Protein AF-A0A524DW97-F1 (afdb_monomer)

Structure (mmCIF, N/CA/C/O backbone):
data_AF-A0A524DW97-F1
#
_entry.id   AF-A0A524DW97-F1
#
loop_
_atom_site.group_PDB
_atom_site.id
_atom_site.type_symbol
_atom_site.label_atom_id
_atom_site.label_alt_id
_atom_site.label_comp_id
_atom_site.label_asym_id
_atom_site.label_entity_id
_atom_site.label_seq_id
_atom_site.pdbx_PDB_ins_code
_atom_site.Cartn_x
_atom_site.Cartn_y
_atom_site.Cartn_z
_atom_site.occupancy
_atom_site.B_iso_or_equiv
_atom_site.auth_seq_id
_atom_site.auth_comp_id
_atom_site.auth_asym_id
_atom_site.auth_atom_id
_atom_site.pdbx_PDB_model_num
ATOM 1 N N . MET A 1 1 ? 9.688 -14.807 5.171 1.00 57.19 1 MET A N 1
ATOM 2 C CA . MET A 1 1 ? 8.894 -16.066 5.086 1.00 57.19 1 MET A CA 1
ATOM 3 C C . MET A 1 1 ? 8.204 -16.284 3.730 1.00 57.19 1 MET A C 1
ATOM 5 O O . MET A 1 1 ? 8.375 -17.360 3.180 1.00 57.19 1 MET A O 1
ATOM 9 N N . ILE A 1 2 ? 7.492 -15.303 3.145 1.00 66.00 2 ILE A N 1
ATOM 10 C CA . ILE A 1 2 ? 6.842 -15.454 1.814 1.00 66.00 2 ILE A CA 1
ATOM 11 C C . ILE A 1 2 ? 7.850 -15.343 0.653 1.00 66.00 2 ILE A C 1
ATOM 13 O O . ILE A 1 2 ? 7.801 -16.117 -0.299 1.00 66.00 2 ILE A O 1
ATOM 17 N N . TYR A 1 3 ? 8.802 -14.414 0.760 1.00 70.62 3 TYR A N 1
ATOM 18 C CA . TYR A 1 3 ? 9.752 -14.097 -0.313 1.00 70.62 3 TYR A CA 1
ATOM 19 C C . TYR A 1 3 ? 11.149 -14.701 -0.114 1.00 70.62 3 TYR A C 1
ATOM 21 O O . TYR A 1 3 ? 11.960 -14.673 -1.028 1.00 70.62 3 TYR A O 1
ATOM 29 N N . GLY A 1 4 ? 11.423 -15.322 1.037 1.00 76.94 4 GLY A N 1
ATOM 30 C CA . GLY A 1 4 ? 12.745 -15.831 1.423 1.00 76.94 4 GLY A CA 1
ATOM 31 C C . GLY A 1 4 ? 13.213 -15.279 2.769 1.00 76.94 4 GLY A C 1
ATOM 32 O O . GLY A 1 4 ? 12.422 -14.650 3.483 1.00 76.94 4 GLY A O 1
ATOM 33 N N . THR A 1 5 ? 14.470 -15.577 3.110 1.00 87.81 5 THR A N 1
ATOM 34 C CA . THR A 1 5 ? 15.208 -14.988 4.240 1.00 87.81 5 THR A CA 1
ATOM 35 C C . THR A 1 5 ? 16.011 -13.771 3.794 1.00 87.81 5 THR A C 1
ATOM 37 O O . THR A 1 5 ? 15.910 -12.756 4.451 1.00 87.81 5 THR A O 1
ATOM 40 N N . SER A 1 6 ? 16.689 -13.828 2.645 1.00 93.69 6 SER A N 1
ATOM 41 C CA . SER A 1 6 ? 17.417 -12.696 2.052 1.00 93.69 6 SER A CA 1
ATOM 42 C C . SER A 1 6 ? 16.803 -12.327 0.699 1.00 93.69 6 SER A C 1
ATOM 44 O O . SER A 1 6 ? 16.699 -13.191 -0.190 1.00 93.69 6 SER A O 1
ATOM 46 N N . VAL A 1 7 ? 16.322 -11.087 0.557 1.00 93.69 7 VAL A N 1
ATOM 47 C CA . VAL A 1 7 ? 15.495 -10.654 -0.582 1.00 93.69 7 VAL A CA 1
ATOM 48 C C . VAL A 1 7 ? 15.793 -9.218 -1.008 1.00 93.69 7 VAL A C 1
ATOM 50 O O . VAL A 1 7 ? 15.708 -8.301 -0.201 1.00 93.69 7 VAL A O 1
ATOM 53 N N . ASP A 1 8 ? 16.003 -9.014 -2.305 1.00 94.38 8 ASP A N 1
ATOM 54 C CA . ASP A 1 8 ? 15.941 -7.708 -2.958 1.00 94.38 8 ASP A CA 1
ATOM 55 C C . ASP A 1 8 ? 14.549 -7.478 -3.554 1.00 94.38 8 ASP A C 1
ATOM 57 O O . ASP A 1 8 ? 14.031 -8.327 -4.294 1.00 94.38 8 ASP A O 1
ATOM 61 N N . LEU A 1 9 ? 13.959 -6.320 -3.256 1.00 94.38 9 LEU A N 1
ATOM 62 C CA . LEU A 1 9 ? 12.639 -5.927 -3.737 1.00 94.38 9 LEU A CA 1
ATOM 63 C C . LEU A 1 9 ? 12.626 -4.476 -4.249 1.00 94.38 9 LEU A C 1
ATOM 65 O O . LEU A 1 9 ? 12.361 -3.548 -3.481 1.00 94.38 9 LEU A O 1
ATOM 69 N N . PRO A 1 10 ? 12.894 -4.252 -5.548 1.00 95.62 10 PRO A N 1
ATOM 70 C CA . PRO A 1 10 ? 12.588 -2.985 -6.194 1.00 95.62 10 PRO A CA 1
ATOM 71 C C . PRO A 1 10 ? 11.093 -2.782 -6.438 1.00 95.62 10 PRO A C 1
ATOM 73 O O . PRO A 1 10 ? 10.432 -3.574 -7.112 1.00 95.62 10 PRO A O 1
ATOM 76 N N . PHE A 1 11 ? 10.595 -1.657 -5.942 1.00 95.50 11 PHE A N 1
ATOM 77 C CA . PHE A 1 11 ? 9.292 -1.079 -6.220 1.00 95.50 11 PHE A CA 1
ATOM 78 C C . PHE A 1 11 ? 9.426 -0.083 -7.375 1.00 95.50 11 PHE A C 1
ATOM 80 O O . PHE A 1 11 ? 9.994 0.998 -7.214 1.00 95.50 11 PHE A O 1
ATOM 87 N N . VAL A 1 12 ? 8.930 -0.458 -8.551 1.00 96.56 12 VAL A N 1
ATOM 88 C CA . VAL A 1 12 ? 8.900 0.375 -9.756 1.00 96.56 12 VAL A CA 1
ATOM 89 C C . VAL A 1 12 ? 7.560 1.096 -9.813 1.00 96.56 12 VAL A C 1
ATOM 91 O O . VAL A 1 12 ? 6.535 0.480 -10.114 1.00 96.56 12 VAL A O 1
ATOM 94 N N . VAL A 1 13 ? 7.570 2.400 -9.534 1.00 95.94 13 VAL A N 1
ATOM 95 C CA . VAL A 1 13 ? 6.352 3.217 -9.549 1.00 95.94 13 VAL A CA 1
ATOM 96 C C . VAL A 1 13 ? 6.150 3.828 -10.928 1.00 95.94 13 VAL A C 1
ATOM 98 O O . VAL A 1 13 ? 7.051 4.472 -11.471 1.00 95.94 13 VAL A O 1
ATOM 101 N N . VAL A 1 14 ? 4.971 3.610 -11.503 1.00 95.69 14 VAL A N 1
ATOM 102 C CA . VAL A 1 14 ? 4.638 3.943 -12.891 1.00 95.69 14 VAL A CA 1
ATOM 103 C C . VAL A 1 14 ? 3.540 4.995 -12.928 1.00 95.69 14 VAL A C 1
ATOM 105 O O . VAL A 1 14 ? 2.520 4.869 -12.262 1.00 95.69 14 VAL A O 1
ATOM 108 N N . ASP A 1 15 ? 3.742 6.026 -13.738 1.00 94.88 15 ASP A N 1
ATOM 109 C CA . ASP A 1 15 ? 2.750 7.062 -14.001 1.00 94.88 15 ASP A CA 1
ATOM 110 C C . ASP A 1 15 ? 1.569 6.503 -14.809 1.00 94.88 15 ASP A C 1
ATOM 112 O O . ASP A 1 15 ? 1.759 5.993 -15.917 1.00 94.88 15 ASP A O 1
ATOM 116 N N . ASP A 1 16 ? 0.357 6.641 -14.277 1.00 91.62 16 ASP A N 1
ATOM 117 C CA . ASP A 1 16 ? -0.886 6.114 -14.852 1.00 91.62 16 ASP A CA 1
ATOM 118 C C . ASP A 1 16 ? -1.166 6.601 -16.280 1.00 91.62 16 ASP A C 1
ATOM 120 O O . ASP A 1 16 ? -1.727 5.873 -17.098 1.00 91.62 16 ASP A O 1
ATOM 124 N N . THR A 1 17 ? -0.756 7.829 -16.608 1.00 92.38 17 THR A N 1
ATOM 125 C CA . THR A 1 17 ? -1.093 8.468 -17.889 1.00 92.38 17 THR A CA 1
ATOM 126 C C . THR A 1 17 ? -0.024 8.215 -18.945 1.00 92.38 17 THR A C 1
ATOM 128 O O . THR A 1 17 ? -0.309 7.888 -20.098 1.00 92.38 17 THR A O 1
ATOM 131 N N . THR A 1 18 ? 1.238 8.396 -18.571 1.00 94.88 18 THR A N 1
ATOM 132 C CA . THR A 1 18 ? 2.374 8.351 -19.496 1.00 94.88 18 THR A CA 1
ATOM 133 C C . THR A 1 18 ? 3.017 6.974 -19.582 1.00 94.88 18 THR A C 1
ATOM 135 O O . THR A 1 18 ? 3.773 6.736 -20.530 1.00 94.88 18 THR A O 1
ATOM 138 N N . GLN A 1 19 ? 2.723 6.087 -18.623 1.00 93.81 19 GLN A N 1
ATOM 139 C CA . GLN A 1 19 ? 3.334 4.763 -18.453 1.00 93.81 19 GLN A CA 1
ATOM 140 C C . GLN A 1 19 ? 4.859 4.814 -18.307 1.00 93.81 19 GLN A C 1
ATOM 142 O O . GLN A 1 19 ? 5.572 3.858 -18.628 1.00 93.81 19 GLN A O 1
ATOM 147 N 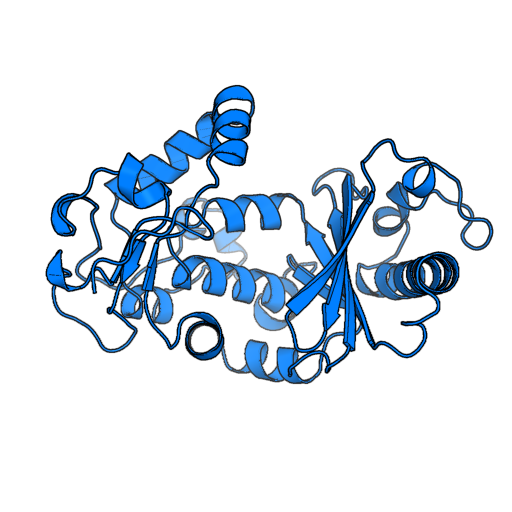N . ASN A 1 20 ? 5.372 5.958 -17.856 1.00 96.00 20 ASN A N 1
ATOM 148 C CA . ASN A 1 20 ? 6.778 6.130 -17.545 1.00 96.00 20 ASN A CA 1
ATOM 149 C C . ASN A 1 20 ? 7.035 5.777 -16.081 1.00 96.00 20 ASN A C 1
ATOM 151 O O . ASN A 1 20 ? 6.211 6.059 -15.215 1.00 96.00 20 ASN A O 1
ATOM 155 N N . VAL A 1 21 ? 8.214 5.233 -15.792 1.00 96.38 21 VAL A N 1
ATOM 156 C CA . VAL A 1 21 ? 8.678 5.073 -14.411 1.00 96.38 21 VAL A CA 1
ATOM 157 C C . VAL A 1 21 ? 8.912 6.451 -13.796 1.00 96.38 21 VAL A C 1
ATOM 159 O O . VAL A 1 21 ? 9.661 7.266 -14.343 1.00 96.38 21 VAL A O 1
ATOM 162 N N . LEU A 1 22 ? 8.271 6.708 -12.660 1.00 95.25 22 LEU A N 1
ATOM 163 C CA . LEU A 1 22 ? 8.450 7.926 -11.876 1.00 95.25 22 LEU A CA 1
ATOM 164 C C . LEU A 1 22 ? 9.676 7.818 -10.981 1.00 95.25 22 LEU A C 1
ATOM 166 O O . LEU A 1 22 ? 10.521 8.708 -10.989 1.00 95.25 22 LEU A O 1
ATOM 170 N N . PHE A 1 23 ? 9.773 6.728 -10.231 1.00 95.12 23 PHE A N 1
ATOM 171 C CA . PHE A 1 23 ? 10.909 6.424 -9.377 1.00 95.12 23 PHE A CA 1
ATOM 172 C C . PHE A 1 23 ? 10.989 4.919 -9.130 1.00 95.12 23 PHE A C 1
ATOM 174 O O . PHE A 1 23 ? 10.041 4.171 -9.389 1.00 95.12 23 PHE A O 1
ATOM 181 N N . VAL A 1 24 ? 12.138 4.485 -8.624 1.00 96.38 24 VAL A N 1
ATOM 182 C CA . VAL A 1 24 ? 12.344 3.112 -8.164 1.00 96.38 24 VAL A CA 1
ATOM 183 C C . VAL A 1 24 ? 12.872 3.162 -6.746 1.00 96.38 24 VAL A C 1
ATOM 185 O O . VAL A 1 24 ? 13.949 3.707 -6.522 1.00 96.38 24 VAL A O 1
ATOM 188 N N . LEU A 1 25 ? 12.137 2.590 -5.800 1.00 95.44 25 LEU A N 1
ATOM 189 C CA . LEU A 1 25 ? 12.641 2.351 -4.452 1.00 95.44 25 LEU A CA 1
ATOM 190 C C . LEU A 1 25 ? 13.063 0.891 -4.367 1.00 95.44 25 LEU A C 1
ATOM 192 O O . LEU A 1 25 ? 12.226 0.008 -4.491 1.00 95.44 25 LEU A O 1
ATOM 196 N N . SER A 1 26 ? 14.343 0.623 -4.160 1.00 95.19 26 SER A N 1
ATOM 197 C CA . SER A 1 26 ? 14.830 -0.733 -3.937 1.00 95.19 26 SER A CA 1
ATOM 198 C C . SER A 1 26 ? 15.174 -0.924 -2.479 1.00 95.19 26 SER A C 1
ATOM 200 O O . SER A 1 26 ? 15.911 -0.121 -1.913 1.00 95.19 26 SER A O 1
ATOM 202 N N . VAL A 1 27 ? 14.672 -2.009 -1.896 1.00 95.62 27 VAL A N 1
ATOM 203 C CA . VAL A 1 27 ? 14.941 -2.390 -0.509 1.00 95.62 27 VAL A CA 1
ATOM 204 C C . VAL A 1 27 ? 15.532 -3.792 -0.484 1.00 95.62 27 VAL A C 1
ATOM 206 O O . VAL A 1 27 ? 15.039 -4.687 -1.171 1.00 95.62 27 VAL A O 1
ATOM 209 N N . HIS A 1 28 ? 16.577 -3.971 0.315 1.00 95.69 28 HIS A N 1
ATOM 210 C CA . HIS A 1 28 ? 17.111 -5.272 0.676 1.00 95.69 28 HIS A CA 1
ATOM 211 C C . HIS A 1 28 ? 16.623 -5.661 2.075 1.00 95.69 28 HIS A C 1
ATOM 213 O O . HIS A 1 28 ? 16.740 -4.885 3.029 1.00 95.69 28 HIS A O 1
ATOM 219 N N . LEU A 1 29 ? 16.069 -6.865 2.186 1.00 94.69 29 LEU A N 1
ATOM 220 C CA . LEU A 1 29 ? 15.462 -7.411 3.393 1.00 94.69 29 LEU A CA 1
ATOM 221 C C . LEU A 1 29 ? 16.227 -8.659 3.840 1.00 94.69 29 LEU A C 1
ATOM 223 O O . LEU A 1 29 ? 16.333 -9.618 3.074 1.00 94.69 29 LEU A O 1
ATOM 227 N N . GLU A 1 30 ? 16.646 -8.681 5.102 1.00 93.94 30 GLU A N 1
ATOM 228 C CA . GLU A 1 30 ? 17.167 -9.868 5.786 1.00 93.94 30 GLU A CA 1
ATOM 229 C C . GLU A 1 30 ? 16.194 -10.272 6.893 1.00 93.94 30 GLU A C 1
ATOM 231 O O . GLU A 1 30 ? 15.819 -9.473 7.744 1.00 93.94 30 GLU A O 1
ATOM 236 N N . GLU A 1 31 ? 15.699 -11.502 6.832 1.00 90.31 31 GLU A N 1
ATOM 237 C CA . GLU A 1 31 ? 14.646 -12.052 7.694 1.00 90.31 31 GLU A CA 1
ATOM 238 C C . GLU A 1 31 ? 13.359 -11.206 7.732 1.00 90.31 31 GLU A C 1
ATOM 240 O O . GLU A 1 31 ? 12.556 -11.289 8.657 1.00 90.31 31 GLU A O 1
ATOM 245 N N . GLY A 1 32 ? 13.113 -10.434 6.668 1.00 85.56 32 GLY A N 1
ATOM 246 C CA . GLY A 1 32 ? 11.988 -9.499 6.579 1.00 85.56 32 GLY A CA 1
ATOM 247 C C . GLY A 1 32 ? 12.267 -8.120 7.181 1.00 85.56 32 GLY A C 1
ATOM 248 O O . GLY A 1 32 ? 11.376 -7.276 7.171 1.00 85.56 32 GLY A O 1
ATOM 249 N N . ILE A 1 33 ? 13.487 -7.871 7.656 1.00 89.75 33 ILE A N 1
ATOM 250 C CA . ILE A 1 33 ? 13.933 -6.585 8.190 1.00 89.75 33 ILE A CA 1
ATOM 251 C C . ILE A 1 33 ? 14.706 -5.837 7.093 1.00 89.75 33 ILE A C 1
ATOM 253 O O . ILE A 1 33 ? 15.668 -6.387 6.555 1.00 89.75 33 ILE A O 1
ATOM 257 N N . PRO A 1 34 ? 14.332 -4.591 6.748 1.00 91.69 34 PRO A N 1
ATOM 258 C CA . PRO A 1 34 ? 15.129 -3.752 5.855 1.00 91.69 34 PRO A CA 1
ATOM 259 C C . PRO A 1 34 ? 16.519 -3.484 6.432 1.00 91.69 34 PRO A C 1
ATOM 261 O O . PRO A 1 34 ? 16.635 -2.952 7.536 1.00 91.69 34 PRO A O 1
ATOM 264 N N . VAL A 1 35 ? 17.566 -3.822 5.678 1.00 94.62 35 VAL A N 1
ATOM 265 C CA . VAL A 1 35 ? 18.968 -3.568 6.074 1.00 94.62 35 VAL A CA 1
ATOM 266 C C . VAL A 1 35 ? 19.708 -2.639 5.113 1.00 94.62 35 VAL A C 1
ATOM 268 O O . VAL A 1 35 ? 20.690 -2.020 5.512 1.00 94.62 35 VAL A O 1
ATOM 271 N N . ASP A 1 36 ? 19.227 -2.499 3.877 1.00 94.62 36 ASP A N 1
ATOM 272 C CA . ASP A 1 36 ? 19.717 -1.515 2.908 1.00 94.62 36 ASP A CA 1
ATOM 273 C C . ASP A 1 36 ? 18.587 -1.061 1.988 1.00 94.62 36 ASP A C 1
ATOM 275 O O . ASP A 1 36 ? 17.623 -1.793 1.748 1.00 94.62 36 ASP A O 1
ATOM 279 N N . TRP A 1 37 ? 18.696 0.163 1.480 1.00 94.81 37 TRP A N 1
ATOM 280 C CA . TRP A 1 37 ? 17.763 0.691 0.498 1.00 94.81 37 TRP A CA 1
ATOM 281 C C . TRP A 1 37 ? 18.397 1.802 -0.334 1.00 94.81 37 TRP A C 1
ATOM 283 O O . TRP A 1 37 ? 19.322 2.496 0.089 1.00 94.81 37 TRP A O 1
ATOM 293 N N . TRP A 1 38 ? 17.871 1.994 -1.539 1.00 94.06 38 TRP A N 1
ATOM 294 C CA . TRP A 1 38 ? 18.260 3.089 -2.419 1.00 94.06 38 TRP A CA 1
ATOM 295 C C . TRP A 1 38 ? 17.083 3.532 -3.284 1.00 94.06 38 TRP A C 1
ATOM 297 O O . TRP A 1 38 ? 16.181 2.754 -3.599 1.00 94.06 38 TRP A O 1
ATOM 307 N N . LEU A 1 39 ? 17.095 4.810 -3.655 1.00 94.94 39 LEU A N 1
ATOM 308 C CA . LEU A 1 39 ? 16.032 5.456 -4.413 1.00 94.94 39 LEU A CA 1
ATOM 309 C C . LEU A 1 39 ? 16.591 6.013 -5.719 1.00 94.94 39 LEU A C 1
ATOM 311 O O . LEU A 1 39 ? 17.546 6.787 -5.709 1.00 94.94 39 LEU A O 1
ATOM 315 N N . VAL A 1 40 ? 15.938 5.670 -6.821 1.00 94.50 40 VAL A N 1
ATOM 316 C CA . VAL A 1 40 ? 16.171 6.248 -8.144 1.00 94.50 40 VAL A CA 1
ATOM 317 C C . VAL A 1 40 ? 15.091 7.271 -8.407 1.00 94.50 40 VAL A C 1
ATOM 319 O O . VAL A 1 40 ? 13.920 6.913 -8.538 1.00 94.50 40 VAL A O 1
ATOM 322 N N . LYS A 1 41 ? 15.474 8.541 -8.482 1.00 93.56 41 LYS A N 1
ATOM 323 C CA . LYS A 1 41 ? 14.542 9.635 -8.764 1.00 93.56 41 LYS A CA 1
ATOM 324 C C . LYS A 1 41 ? 14.280 9.757 -10.265 1.00 93.56 41 LYS A C 1
ATOM 326 O O . LYS A 1 41 ? 15.015 9.220 -11.088 1.00 93.56 41 LYS A O 1
ATOM 331 N N . ARG A 1 42 ? 13.221 10.485 -10.623 1.00 88.94 42 ARG A N 1
ATOM 332 C CA . ARG A 1 42 ? 12.746 10.671 -12.007 1.00 88.94 42 ARG A CA 1
ATOM 333 C C . ARG A 1 42 ? 13.803 11.221 -12.971 1.00 88.94 42 ARG A C 1
ATOM 335 O O . ARG A 1 42 ? 13.698 10.994 -14.178 1.00 88.94 42 ARG A O 1
ATOM 342 N N . ASP A 1 43 ? 14.721 12.008 -12.436 1.00 89.62 43 ASP A N 1
ATOM 343 C CA . ASP A 1 43 ? 15.799 12.745 -13.089 1.00 89.62 43 ASP A CA 1
ATOM 344 C C . ASP A 1 43 ? 17.169 12.064 -12.948 1.00 89.62 43 ASP A C 1
ATOM 346 O O . ASP A 1 43 ? 18.164 12.589 -13.436 1.00 89.62 43 ASP A O 1
ATOM 350 N N . ASP A 1 44 ? 17.222 10.889 -12.317 1.00 93.31 44 ASP A N 1
ATOM 351 C CA . ASP A 1 44 ? 18.450 10.114 -12.173 1.00 93.31 44 ASP A CA 1
ATOM 352 C C . ASP A 1 44 ? 18.925 9.564 -13.530 1.00 93.31 44 ASP A C 1
ATOM 354 O O . ASP A 1 44 ? 18.133 9.058 -14.342 1.00 93.31 44 ASP A O 1
ATOM 358 N N . ASP A 1 45 ? 20.241 9.611 -13.756 1.00 91.62 45 ASP A N 1
ATOM 359 C CA . ASP A 1 45 ? 20.896 9.104 -14.966 1.00 91.62 45 ASP A CA 1
ATOM 360 C C . ASP A 1 45 ? 20.513 7.653 -15.271 1.00 91.62 45 ASP A C 1
ATOM 362 O O . ASP A 1 45 ? 20.424 7.264 -16.441 1.00 91.62 45 ASP A O 1
ATOM 366 N N . LEU A 1 46 ? 20.246 6.838 -14.247 1.00 91.50 46 LEU A N 1
ATOM 367 C CA . LEU A 1 46 ? 19.835 5.453 -14.431 1.00 91.50 46 LEU A CA 1
ATOM 368 C C . LEU A 1 46 ? 18.513 5.329 -15.206 1.00 91.50 46 LEU A C 1
ATOM 370 O O . LEU A 1 46 ? 18.378 4.435 -16.048 1.00 91.50 46 LEU A O 1
ATOM 374 N N . LEU A 1 47 ? 17.546 6.217 -14.949 1.00 93.00 47 LEU A N 1
ATOM 375 C CA . LEU A 1 47 ? 16.264 6.224 -15.658 1.00 93.00 47 LEU A CA 1
ATOM 376 C C . LEU A 1 47 ? 16.371 6.861 -17.043 1.00 93.00 47 LEU A C 1
ATOM 378 O O . LEU A 1 47 ? 15.686 6.416 -17.972 1.00 93.00 47 LEU A O 1
ATOM 382 N N . GLU A 1 48 ? 17.221 7.877 -17.187 1.00 92.44 48 GLU A N 1
ATOM 383 C CA . GLU A 1 48 ? 17.333 8.691 -18.399 1.00 92.44 48 GLU A CA 1
ATOM 384 C C . GLU A 1 48 ? 18.310 8.125 -19.441 1.00 92.44 48 GLU A C 1
ATOM 386 O O . GLU A 1 48 ? 18.171 8.395 -20.642 1.00 92.44 48 GLU A O 1
ATOM 391 N N . ARG A 1 49 ? 19.269 7.289 -19.032 1.00 89.94 49 ARG A N 1
ATOM 392 C CA . ARG A 1 49 ? 20.211 6.642 -19.949 1.00 89.94 49 ARG A CA 1
ATOM 393 C C . ARG A 1 49 ? 19.518 5.555 -20.769 1.00 89.94 49 ARG A C 1
ATOM 395 O O . ARG A 1 49 ? 18.776 4.710 -20.269 1.00 89.94 49 ARG A O 1
ATOM 402 N N . ARG A 1 50 ? 19.822 5.524 -22.068 1.00 90.44 50 ARG A N 1
ATOM 403 C CA . ARG A 1 50 ? 19.391 4.442 -22.961 1.00 90.44 50 ARG A CA 1
ATOM 404 C C . ARG A 1 50 ? 20.098 3.140 -22.578 1.00 90.44 50 ARG A C 1
ATOM 406 O O . ARG A 1 50 ? 21.326 3.085 -22.559 1.00 90.44 50 ARG A O 1
ATOM 413 N N . HIS A 1 51 ? 19.334 2.082 -22.322 1.00 91.25 51 HIS A N 1
ATOM 414 C CA . HIS A 1 51 ? 19.905 0.779 -21.998 1.00 91.25 51 HIS A CA 1
ATOM 415 C C . HIS A 1 51 ? 20.530 0.136 -23.244 1.00 91.25 51 HIS A C 1
ATOM 417 O O . HIS A 1 51 ? 19.854 0.002 -24.265 1.00 91.25 51 HIS A O 1
ATOM 423 N N . GLN A 1 52 ? 21.789 -0.308 -23.166 1.00 89.12 52 GLN A N 1
ATOM 424 C CA . GLN A 1 52 ? 22.533 -0.824 -24.328 1.00 89.12 52 GLN A CA 1
ATOM 425 C C . GLN A 1 52 ? 21.849 -2.034 -24.984 1.00 89.12 52 GLN A C 1
ATOM 427 O O . GLN A 1 52 ? 21.736 -2.091 -26.203 1.00 89.12 52 GLN A O 1
ATOM 432 N N . LYS A 1 53 ? 21.325 -2.968 -24.178 1.00 91.25 53 LYS A N 1
ATOM 433 C CA . LYS A 1 53 ? 20.662 -4.190 -24.672 1.00 91.25 53 LYS A CA 1
ATOM 434 C C . LYS A 1 53 ? 19.279 -3.941 -25.279 1.00 91.25 53 LYS A C 1
ATOM 436 O O . LYS A 1 53 ? 18.882 -4.644 -26.199 1.00 91.25 53 LYS A O 1
ATOM 441 N N . TYR A 1 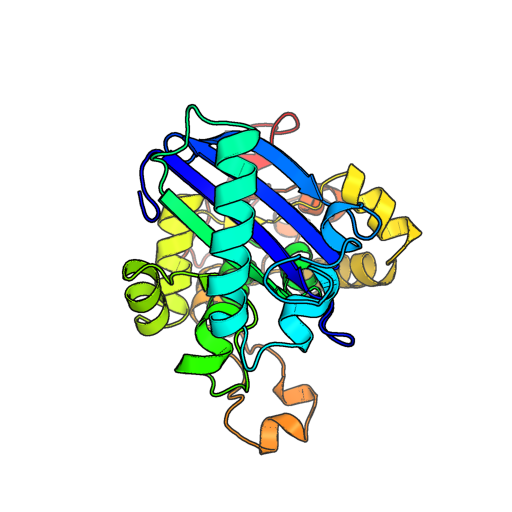54 ? 18.520 -2.988 -24.734 1.00 91.44 54 TYR A N 1
ATOM 442 C CA . TYR A 1 54 ? 17.099 -2.814 -25.077 1.00 91.44 54 TYR A CA 1
ATOM 443 C C . TYR A 1 54 ? 16.844 -1.604 -25.979 1.00 91.44 54 TYR A C 1
ATOM 445 O O . TYR A 1 54 ? 15.799 -1.521 -26.615 1.00 91.44 54 TYR A O 1
ATOM 453 N N . GLY A 1 55 ? 17.793 -0.671 -26.069 1.00 91.56 55 GLY A N 1
ATOM 454 C CA . GLY A 1 55 ? 17.743 0.448 -27.003 1.00 91.56 55 GLY A CA 1
ATOM 455 C C . GLY A 1 55 ? 16.792 1.583 -26.617 1.00 91.56 55 GLY A C 1
ATOM 456 O O . GLY A 1 55 ? 16.691 2.542 -27.376 1.00 91.56 55 GLY A O 1
ATOM 457 N N . TYR A 1 56 ? 16.138 1.539 -25.456 1.00 93.25 56 TYR A N 1
ATOM 458 C CA . TYR A 1 56 ? 15.311 2.625 -24.910 1.00 93.25 56 TYR A CA 1
ATOM 459 C C . TYR A 1 56 ? 15.689 2.937 -23.455 1.00 93.25 56 TYR A C 1
ATOM 461 O O . TYR A 1 56 ? 16.464 2.206 -22.832 1.00 93.25 56 TYR A O 1
ATOM 469 N N . LYS A 1 57 ? 15.202 4.073 -22.945 1.00 95.06 57 LYS A N 1
ATOM 470 C CA . LYS A 1 57 ? 15.422 4.523 -21.563 1.00 95.06 57 LYS A CA 1
ATOM 471 C C . LYS A 1 57 ? 14.694 3.608 -20.583 1.00 95.06 57 LYS A C 1
ATOM 473 O O . LYS A 1 57 ? 13.582 3.175 -20.886 1.00 95.06 57 LYS A O 1
ATOM 478 N N . LEU A 1 58 ? 15.275 3.355 -19.410 1.00 94.12 58 LEU A N 1
ATOM 479 C CA . LEU A 1 58 ? 14.624 2.526 -18.387 1.00 94.12 58 LEU A CA 1
ATOM 480 C C . LEU A 1 58 ? 13.266 3.116 -17.972 1.00 94.12 58 LEU A C 1
ATOM 482 O O . LEU A 1 58 ? 12.292 2.384 -17.820 1.00 94.12 58 LEU A O 1
ATOM 486 N N . LYS A 1 59 ? 13.178 4.450 -17.938 1.00 96.06 59 LYS A N 1
ATOM 487 C CA . LYS A 1 59 ? 11.941 5.207 -17.720 1.00 96.06 59 LYS A CA 1
ATOM 488 C C . LYS A 1 59 ? 10.791 4.846 -18.655 1.00 96.06 59 LYS A C 1
ATOM 490 O O . LYS A 1 59 ? 9.649 4.833 -18.224 1.00 96.06 59 LYS A O 1
ATOM 495 N N . GLU A 1 60 ? 11.079 4.546 -19.918 1.00 95.75 60 GLU A N 1
ATOM 496 C CA . GLU A 1 60 ? 10.062 4.231 -20.930 1.00 95.75 60 GLU A CA 1
ATOM 497 C C . GLU A 1 60 ? 9.734 2.732 -20.987 1.00 95.75 60 GLU A C 1
ATOM 499 O O . GLU A 1 60 ? 8.948 2.305 -21.830 1.00 95.75 60 GLU A O 1
ATOM 504 N N . MET A 1 61 ? 10.372 1.900 -20.159 1.00 94.50 61 MET A N 1
ATOM 505 C CA . MET A 1 61 ? 10.348 0.452 -20.353 1.00 94.50 61 MET A CA 1
ATOM 506 C C . MET A 1 61 ? 8.942 -0.135 -20.281 1.00 94.50 61 MET A C 1
ATOM 508 O O . MET A 1 61 ? 8.611 -0.949 -21.141 1.00 94.50 61 MET A O 1
ATOM 512 N N . VAL A 1 62 ? 8.118 0.317 -19.333 1.00 93.38 62 VAL A N 1
ATOM 513 C CA . VAL A 1 62 ? 6.734 -0.156 -19.182 1.00 93.38 62 VAL A CA 1
ATOM 514 C C . VAL A 1 62 ? 5.917 0.157 -20.435 1.00 93.38 62 VAL A C 1
ATOM 516 O O . VAL A 1 62 ? 5.388 -0.753 -21.066 1.00 93.38 62 VAL A O 1
ATOM 519 N N . LYS A 1 63 ? 5.953 1.413 -20.892 1.00 94.19 63 LYS A N 1
ATOM 520 C CA . LYS A 1 63 ? 5.322 1.870 -22.141 1.00 94.19 63 LYS A CA 1
ATOM 521 C C . LYS A 1 63 ? 5.755 1.100 -23.399 1.00 94.19 63 LYS A C 1
ATOM 523 O O . LYS A 1 63 ? 5.000 0.999 -24.364 1.00 94.19 63 LYS A O 1
ATOM 528 N N . ARG A 1 64 ? 7.007 0.637 -23.457 1.00 94.06 64 ARG A N 1
ATOM 529 C CA . ARG A 1 64 ? 7.591 -0.022 -24.645 1.00 94.06 64 ARG A CA 1
ATOM 530 C C . ARG A 1 64 ? 7.363 -1.533 -24.678 1.00 94.06 64 ARG A C 1
ATOM 532 O O . ARG A 1 64 ? 7.625 -2.149 -25.712 1.00 94.06 64 ARG A O 1
ATOM 539 N N . CYS A 1 65 ? 6.934 -2.131 -23.572 1.00 91.81 65 CYS A N 1
ATOM 540 C CA . CYS A 1 65 ? 6.669 -3.563 -23.473 1.00 91.81 65 CYS A CA 1
ATOM 541 C C . CYS A 1 65 ? 5.182 -3.861 -23.682 1.00 91.81 65 CYS A C 1
ATOM 543 O O . CYS A 1 65 ? 4.332 -2.983 -23.576 1.00 91.81 65 CYS A O 1
ATOM 545 N N . LYS A 1 66 ? 4.855 -5.121 -23.983 1.00 86.69 66 LYS A N 1
ATOM 546 C CA . LYS A 1 66 ? 3.456 -5.519 -24.238 1.00 86.69 66 LYS A CA 1
ATOM 547 C C . LYS A 1 66 ? 2.619 -5.645 -22.964 1.00 86.69 66 LYS A C 1
ATOM 549 O O . LYS A 1 66 ? 1.396 -5.661 -23.042 1.00 86.69 66 LYS A O 1
ATOM 554 N N . SER A 1 67 ? 3.273 -5.841 -21.823 1.00 84.69 67 SER A N 1
ATOM 555 C CA . SER A 1 67 ? 2.641 -6.027 -20.517 1.00 84.69 67 SER A CA 1
ATOM 556 C C . SER A 1 67 ? 3.632 -5.717 -19.400 1.00 84.69 67 SER A C 1
ATOM 558 O O . SER A 1 67 ? 4.847 -5.774 -19.620 1.00 84.69 67 SER A O 1
ATOM 560 N N . ILE A 1 68 ? 3.119 -5.488 -18.190 1.00 85.75 68 ILE A N 1
ATOM 561 C CA . ILE A 1 68 ? 3.940 -5.346 -16.982 1.00 85.75 68 ILE A CA 1
ATOM 562 C C . ILE A 1 68 ? 4.826 -6.580 -16.753 1.00 85.75 68 ILE A C 1
ATOM 564 O O . ILE A 1 68 ? 5.985 -6.441 -16.376 1.00 85.75 68 ILE A O 1
ATOM 568 N N . THR A 1 69 ? 4.339 -7.790 -17.044 1.00 84.81 69 THR A N 1
ATOM 569 C CA . THR A 1 69 ? 5.138 -9.020 -16.906 1.00 84.81 69 THR A CA 1
ATOM 570 C C . THR A 1 69 ? 6.334 -9.046 -17.866 1.00 84.81 69 THR A C 1
ATOM 572 O O . THR A 1 69 ? 7.437 -9.388 -17.452 1.00 84.81 69 THR A O 1
ATOM 575 N N . ASP A 1 70 ? 6.142 -8.629 -19.124 1.00 88.38 70 ASP A N 1
ATOM 576 C CA . ASP A 1 70 ? 7.223 -8.502 -20.121 1.00 88.38 70 ASP A CA 1
ATOM 577 C C . ASP A 1 70 ? 8.237 -7.414 -19.722 1.00 88.38 70 ASP A C 1
ATOM 579 O O . ASP A 1 70 ? 9.445 -7.580 -19.889 1.00 88.38 70 ASP A O 1
ATOM 583 N N . SER A 1 71 ? 7.768 -6.314 -19.123 1.00 92.75 71 SER A N 1
ATOM 584 C CA . SER A 1 71 ? 8.665 -5.338 -18.492 1.00 92.75 71 SER A CA 1
ATOM 585 C C . SER A 1 71 ? 9.441 -5.943 -17.327 1.00 92.75 71 SER A C 1
ATOM 587 O O . SER A 1 71 ? 10.647 -5.720 -17.230 1.00 92.75 71 SER A O 1
ATOM 589 N N . GLY A 1 72 ? 8.775 -6.720 -16.472 1.00 93.25 72 GLY A N 1
ATOM 590 C CA . GLY A 1 72 ? 9.346 -7.347 -15.284 1.00 93.25 72 GLY A CA 1
ATOM 591 C C . GLY A 1 72 ? 10.620 -8.123 -15.571 1.00 93.25 72 GLY A C 1
ATOM 592 O O . GLY A 1 72 ? 11.635 -7.852 -14.937 1.00 93.25 72 GLY A O 1
ATOM 593 N N . GLU A 1 73 ? 10.617 -8.992 -16.579 1.00 92.44 73 GLU A N 1
ATOM 594 C CA . GLU A 1 73 ? 11.801 -9.782 -16.950 1.00 92.44 73 GLU A CA 1
ATOM 595 C C . GLU A 1 73 ? 12.998 -8.890 -17.325 1.00 92.44 73 GLU A C 1
ATOM 597 O O . GLU A 1 73 ? 14.154 -9.156 -16.976 1.00 92.44 73 GLU A O 1
ATOM 602 N N . LYS A 1 74 ? 12.732 -7.774 -18.014 1.00 94.50 74 LYS A N 1
ATOM 603 C CA . LYS A 1 74 ? 13.775 -6.832 -18.443 1.00 94.50 74 LYS A CA 1
ATOM 604 C C . LYS A 1 74 ? 14.320 -6.014 -17.281 1.00 94.50 74 LYS A C 1
ATOM 606 O O . LYS A 1 74 ? 15.540 -5.864 -17.186 1.00 94.50 74 LYS A O 1
ATOM 611 N N . PHE A 1 75 ? 13.445 -5.518 -16.407 1.00 95.12 75 PHE A N 1
ATOM 612 C CA . PHE A 1 75 ? 13.840 -4.838 -15.174 1.00 95.12 75 PHE A CA 1
ATOM 613 C C . PHE A 1 75 ? 14.640 -5.770 -14.264 1.00 95.12 75 PHE A C 1
ATOM 615 O O . PHE A 1 75 ? 15.656 -5.354 -13.716 1.00 95.12 75 PHE A O 1
ATOM 622 N N . LEU A 1 76 ? 14.242 -7.039 -14.157 1.00 93.44 76 LEU A N 1
ATOM 623 C CA . LEU A 1 76 ? 14.891 -8.029 -13.300 1.00 93.44 76 LEU A CA 1
ATOM 624 C C . LEU A 1 76 ? 16.346 -8.243 -13.720 1.00 93.44 76 LEU A C 1
ATOM 626 O O . LEU A 1 76 ? 17.234 -8.280 -12.874 1.00 93.44 76 LEU A O 1
ATOM 630 N N . HIS A 1 77 ? 16.600 -8.330 -15.028 1.00 91.94 77 HIS A N 1
ATOM 631 C CA . HIS A 1 77 ? 17.961 -8.404 -15.555 1.00 91.94 77 HIS A CA 1
ATOM 632 C C . HIS A 1 77 ? 18.789 -7.176 -15.159 1.00 91.94 77 HIS A C 1
ATOM 634 O O . HIS A 1 77 ? 19.899 -7.324 -14.664 1.00 91.94 77 HIS A O 1
ATOM 640 N N . ILE A 1 78 ? 18.244 -5.972 -15.348 1.00 93.69 78 ILE A N 1
ATOM 641 C CA . ILE A 1 78 ? 18.960 -4.719 -15.071 1.00 93.69 78 ILE A CA 1
ATOM 642 C C . ILE A 1 78 ? 19.254 -4.570 -13.579 1.00 93.69 78 ILE A C 1
ATOM 644 O O . ILE A 1 78 ? 20.378 -4.261 -13.193 1.00 93.69 78 ILE A O 1
ATOM 648 N N . PHE A 1 79 ? 18.259 -4.793 -12.724 1.00 94.44 79 PHE A N 1
ATOM 649 C CA . PHE A 1 79 ? 18.432 -4.595 -11.290 1.00 94.44 79 PHE A CA 1
ATOM 650 C C . PHE A 1 79 ? 19.299 -5.670 -10.637 1.00 94.44 79 PHE A C 1
ATOM 652 O O . PHE A 1 79 ? 19.984 -5.371 -9.662 1.00 94.44 79 PHE A O 1
ATOM 659 N N . ARG A 1 80 ? 19.356 -6.886 -11.196 1.00 93.81 80 ARG A N 1
ATOM 660 C CA . ARG A 1 80 ? 20.345 -7.890 -10.776 1.00 93.81 80 ARG A CA 1
ATOM 661 C C . ARG A 1 80 ? 21.772 -7.448 -11.076 1.00 93.81 80 ARG A C 1
ATOM 663 O O . ARG A 1 80 ? 22.629 -7.634 -10.216 1.00 93.81 80 ARG A O 1
ATOM 670 N N . ASP A 1 81 ? 22.013 -6.853 -12.244 1.00 92.75 81 ASP A N 1
ATOM 671 C CA . ASP A 1 81 ? 23.331 -6.312 -12.597 1.00 92.75 81 ASP A CA 1
ATOM 672 C C . ASP A 1 81 ? 23.720 -5.193 -11.615 1.00 92.75 81 ASP A C 1
ATOM 674 O O . ASP A 1 81 ? 24.770 -5.267 -10.979 1.00 92.75 81 ASP A O 1
ATOM 678 N N . ILE A 1 82 ? 22.812 -4.239 -11.371 1.00 92.62 82 ILE A N 1
ATOM 679 C CA . ILE A 1 82 ? 23.022 -3.137 -10.413 1.00 92.62 82 ILE A CA 1
ATOM 680 C C . ILE A 1 82 ? 23.299 -3.654 -8.998 1.00 92.62 82 ILE A C 1
ATOM 682 O O . ILE A 1 82 ? 24.207 -3.162 -8.328 1.00 92.62 82 ILE A O 1
ATOM 686 N N . ARG A 1 83 ? 22.541 -4.651 -8.528 1.00 92.56 83 ARG A N 1
ATOM 687 C CA . ARG A 1 83 ? 22.779 -5.274 -7.220 1.00 92.56 83 ARG A CA 1
ATOM 688 C C . ARG A 1 83 ? 24.152 -5.931 -7.164 1.00 92.56 83 ARG A C 1
ATOM 690 O O . ARG A 1 83 ? 24.866 -5.748 -6.187 1.00 92.56 83 ARG A O 1
ATOM 697 N N . ASN A 1 84 ? 24.534 -6.697 -8.183 1.00 93.19 84 ASN A N 1
ATOM 698 C CA . ASN A 1 84 ? 25.830 -7.375 -8.191 1.00 93.19 84 ASN A CA 1
ATOM 699 C C . ASN A 1 84 ? 27.004 -6.378 -8.207 1.00 93.19 84 ASN A C 1
ATOM 701 O O . ASN A 1 84 ? 28.067 -6.701 -7.683 1.00 93.19 84 ASN A O 1
ATOM 705 N N . GLU A 1 85 ? 26.813 -5.180 -8.768 1.00 93.19 85 GLU A N 1
ATOM 706 C CA . GLU A 1 85 ? 27.788 -4.084 -8.716 1.00 93.19 85 GLU A CA 1
ATOM 707 C C . GLU A 1 85 ? 27.820 -3.380 -7.349 1.00 93.19 85 GLU A C 1
ATOM 709 O O . GLU A 1 85 ? 28.897 -3.164 -6.796 1.00 93.19 85 GLU A O 1
ATOM 714 N N . ARG A 1 86 ? 26.657 -3.013 -6.793 1.00 92.38 86 ARG A N 1
ATOM 715 C CA . ARG A 1 86 ? 26.572 -2.241 -5.538 1.00 92.38 86 ARG A CA 1
ATOM 716 C C . ARG A 1 86 ? 26.805 -3.085 -4.290 1.00 92.38 86 ARG A C 1
ATOM 718 O O . ARG A 1 86 ? 27.449 -2.629 -3.351 1.00 92.38 86 ARG A O 1
ATOM 725 N N . THR A 1 87 ? 26.224 -4.276 -4.257 1.00 93.94 87 THR A N 1
ATOM 726 C CA . THR A 1 87 ? 26.108 -5.124 -3.065 1.00 93.94 87 THR A CA 1
ATOM 727 C C . THR A 1 87 ? 26.365 -6.591 -3.434 1.00 93.94 87 THR A C 1
ATOM 729 O O . THR A 1 87 ? 25.466 -7.435 -3.338 1.00 93.94 87 THR A O 1
ATOM 732 N N . PRO A 1 88 ? 27.590 -6.930 -3.882 1.00 94.50 88 PRO A N 1
ATOM 733 C CA . PRO A 1 88 ? 27.935 -8.277 -4.341 1.00 94.50 88 PRO A CA 1
ATOM 734 C C . PRO A 1 88 ? 27.759 -9.355 -3.265 1.00 94.50 88 PRO A C 1
ATOM 736 O O . PRO A 1 88 ? 27.551 -10.519 -3.605 1.00 94.50 88 PRO A O 1
ATOM 739 N N . GLN A 1 89 ? 27.796 -8.987 -1.980 1.00 94.06 89 GLN A N 1
ATOM 740 C CA . GLN A 1 89 ? 27.536 -9.896 -0.861 1.00 94.06 89 GLN A CA 1
ATOM 741 C C . GLN A 1 89 ? 26.121 -10.504 -0.877 1.00 94.06 89 GLN A C 1
ATOM 743 O O . GLN A 1 89 ? 25.916 -11.567 -0.300 1.00 94.06 89 GLN A O 1
ATOM 748 N N . TRP A 1 90 ? 25.170 -9.872 -1.574 1.00 94.31 90 TRP A N 1
ATOM 749 C CA . TRP A 1 90 ? 23.777 -10.318 -1.720 1.00 94.31 90 TRP A CA 1
ATOM 750 C C . TRP A 1 90 ? 23.483 -10.896 -3.109 1.00 94.31 90 TRP A C 1
ATOM 752 O O . TRP A 1 90 ? 22.337 -10.994 -3.547 1.00 94.31 90 TRP A O 1
ATOM 762 N N . ASN A 1 91 ? 24.512 -11.313 -3.850 1.00 93.50 91 ASN A N 1
ATOM 763 C CA . ASN A 1 91 ? 24.329 -11.855 -5.198 1.00 93.50 91 ASN A CA 1
ATOM 764 C C . ASN A 1 91 ? 23.474 -13.145 -5.242 1.00 93.50 91 ASN A C 1
ATOM 766 O O . ASN A 1 91 ? 22.887 -13.458 -6.283 1.00 93.50 91 ASN A O 1
ATOM 770 N N . GLN A 1 92 ? 23.368 -13.868 -4.124 1.00 91.94 92 GLN A N 1
ATOM 771 C CA . GLN A 1 92 ? 22.547 -15.074 -3.965 1.00 91.94 92 GLN A CA 1
ATOM 772 C C . GLN A 1 92 ? 21.140 -14.795 -3.423 1.00 91.94 92 GLN A C 1
ATOM 774 O O . GLN A 1 92 ? 20.305 -15.704 -3.410 1.00 91.94 92 GLN A O 1
ATOM 779 N N . SER A 1 93 ? 20.854 -13.564 -3.002 1.00 92.56 93 SER A N 1
ATOM 780 C CA . SER A 1 93 ? 19.552 -13.180 -2.467 1.00 92.56 93 SER A CA 1
ATOM 781 C C . SER A 1 93 ? 18.470 -13.321 -3.532 1.00 92.56 93 SER A C 1
ATOM 783 O O . SER A 1 93 ? 18.712 -13.148 -4.739 1.00 92.56 93 SER A O 1
ATOM 785 N N . ARG A 1 94 ? 17.260 -13.682 -3.093 1.00 91.94 94 ARG A N 1
ATOM 786 C CA . ARG A 1 94 ? 16.115 -13.781 -4.002 1.00 91.94 94 ARG A CA 1
ATOM 787 C C . ARG A 1 94 ? 15.778 -12.394 -4.520 1.00 91.94 94 ARG A C 1
ATOM 789 O O . ARG A 1 94 ? 15.851 -11.423 -3.784 1.00 91.94 94 ARG A O 1
ATOM 796 N N . PHE A 1 95 ? 15.389 -12.316 -5.784 1.00 92.12 95 PHE A N 1
ATOM 797 C CA . PHE A 1 95 ? 15.123 -11.043 -6.437 1.00 92.12 95 PHE A CA 1
ATOM 798 C C . PHE A 1 95 ? 13.680 -11.018 -6.917 1.00 92.12 95 PHE A C 1
ATOM 800 O O . PHE A 1 95 ? 13.306 -11.826 -7.774 1.00 92.12 95 PHE A O 1
ATOM 807 N N . HIS A 1 96 ? 12.895 -10.102 -6.366 1.00 92.19 96 HIS A N 1
ATOM 808 C CA . HIS A 1 96 ? 11.509 -9.862 -6.746 1.00 92.19 96 HIS A CA 1
ATOM 809 C C . HIS A 1 96 ? 11.346 -8.406 -7.155 1.00 92.19 96 HIS A C 1
ATOM 811 O O . HIS A 1 96 ? 12.063 -7.543 -6.680 1.00 92.19 96 HIS A O 1
ATOM 817 N N . LEU A 1 97 ? 10.396 -8.126 -8.031 1.00 93.81 97 LEU A N 1
ATOM 818 C CA . LEU A 1 97 ? 10.004 -6.776 -8.412 1.00 93.81 97 LEU A CA 1
ATOM 819 C C . LEU A 1 97 ? 8.553 -6.556 -8.045 1.00 93.81 97 LEU A C 1
ATOM 821 O O . LEU A 1 97 ? 7.756 -7.484 -8.160 1.00 93.81 97 LEU A O 1
ATOM 825 N N . ALA A 1 98 ? 8.215 -5.332 -7.672 1.00 94.06 98 ALA A N 1
ATOM 826 C CA . ALA A 1 98 ? 6.845 -4.877 -7.525 1.00 94.06 98 ALA A CA 1
ATOM 827 C C . ALA A 1 98 ? 6.615 -3.702 -8.477 1.00 94.06 98 ALA A C 1
ATOM 829 O O . ALA A 1 98 ? 7.258 -2.664 -8.351 1.00 94.06 98 ALA A O 1
ATOM 830 N N . PHE A 1 99 ? 5.709 -3.856 -9.434 1.00 95.00 99 PHE A N 1
ATOM 831 C CA . PHE A 1 99 ? 5.188 -2.745 -10.219 1.00 95.00 99 PHE A CA 1
ATOM 832 C C . PHE A 1 99 ? 3.969 -2.183 -9.522 1.00 95.00 99 PHE A C 1
ATOM 834 O O . PHE A 1 99 ? 3.079 -2.938 -9.116 1.00 95.00 99 PHE A O 1
ATOM 841 N N . ILE A 1 100 ? 3.944 -0.863 -9.400 1.00 94.44 100 ILE A N 1
ATOM 842 C CA . ILE A 1 100 ? 2.853 -0.156 -8.754 1.00 94.44 100 ILE A CA 1
ATOM 843 C C . ILE A 1 100 ? 2.492 1.057 -9.601 1.00 94.44 100 ILE A C 1
ATOM 845 O O . ILE A 1 100 ? 3.359 1.862 -9.940 1.00 94.44 100 ILE A O 1
ATOM 849 N N . TRP A 1 101 ? 1.216 1.203 -9.935 1.00 94.06 101 TRP A N 1
ATOM 850 C CA . TRP A 1 101 ? 0.727 2.447 -10.527 1.00 94.06 101 TRP A CA 1
ATOM 851 C C . TRP A 1 101 ? 0.678 3.557 -9.477 1.00 94.06 101 TRP A C 1
ATOM 853 O O . TRP A 1 101 ? 0.336 3.307 -8.321 1.00 94.06 101 TRP A O 1
ATOM 863 N N . ALA A 1 102 ? 1.038 4.781 -9.861 1.00 91.94 102 ALA A N 1
ATOM 864 C CA . ALA A 1 102 ? 1.171 5.902 -8.935 1.00 91.94 102 ALA A CA 1
ATOM 865 C C . ALA A 1 102 ? -0.140 6.192 -8.190 1.00 91.94 102 ALA A C 1
ATOM 867 O O . ALA A 1 102 ? -0.110 6.398 -6.976 1.00 91.94 102 ALA A O 1
ATOM 868 N N . SER A 1 103 ? -1.280 6.112 -8.883 1.00 89.3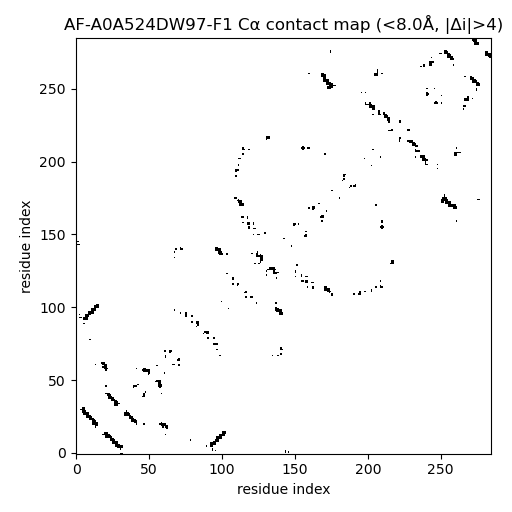1 103 SER A N 1
ATOM 869 C CA . SER A 1 103 ? -2.607 6.186 -8.258 1.00 89.31 103 SER A CA 1
ATOM 870 C C . SER A 1 103 ? -2.798 5.144 -7.150 1.00 89.31 103 SER A C 1
ATOM 872 O O . SER A 1 103 ? -3.283 5.477 -6.074 1.00 89.31 103 SER A O 1
ATOM 874 N N . GLY A 1 104 ? -2.340 3.907 -7.359 1.00 90.31 104 GLY A N 1
ATOM 875 C CA . GLY A 1 104 ? -2.406 2.833 -6.369 1.00 90.31 104 GLY A CA 1
ATOM 876 C C . GLY A 1 104 ? -1.581 3.117 -5.112 1.00 90.31 104 GLY A C 1
ATOM 877 O O . GLY A 1 104 ? -2.039 2.815 -4.013 1.00 90.31 104 GLY A O 1
ATOM 878 N N . VAL A 1 105 ? -0.395 3.730 -5.246 1.00 87.19 105 VAL A N 1
ATOM 879 C CA . VAL A 1 105 ? 0.400 4.170 -4.079 1.00 87.19 105 VAL A CA 1
ATOM 880 C C . VAL A 1 105 ? -0.353 5.241 -3.298 1.00 87.19 105 VAL A C 1
ATOM 882 O O . VAL A 1 105 ? -0.470 5.141 -2.081 1.00 87.19 105 VAL A O 1
ATOM 885 N N . LEU A 1 106 ? -0.847 6.267 -3.997 1.00 84.75 106 LEU A N 1
ATOM 886 C CA . LEU A 1 106 ? -1.524 7.394 -3.361 1.00 84.75 106 LEU A CA 1
ATOM 887 C C . LEU A 1 106 ? -2.797 6.944 -2.648 1.00 84.75 106 LEU A C 1
ATOM 889 O O . LEU A 1 106 ? -3.008 7.348 -1.512 1.00 84.75 106 LEU A O 1
ATOM 893 N N . ASN A 1 107 ? -3.596 6.074 -3.265 1.00 86.62 107 ASN A N 1
ATOM 894 C CA . ASN A 1 107 ? -4.808 5.548 -2.642 1.00 86.62 107 ASN A CA 1
ATOM 895 C C . ASN A 1 107 ? -4.482 4.788 -1.352 1.00 86.62 107 ASN A C 1
ATOM 897 O O . ASN A 1 107 ? -5.038 5.120 -0.312 1.00 86.62 107 ASN A O 1
ATOM 901 N N . LEU A 1 108 ? -3.499 3.877 -1.378 1.00 87.94 108 LEU A N 1
ATOM 902 C CA . LEU A 1 108 ? -3.083 3.142 -0.178 1.00 87.94 108 LEU A CA 1
ATOM 903 C C . LEU A 1 108 ? -2.588 4.055 0.952 1.00 87.94 108 LEU A C 1
ATOM 905 O O . LEU A 1 108 ? -2.846 3.759 2.114 1.00 87.94 108 LEU A O 1
ATOM 909 N N . LEU A 1 109 ? -1.891 5.149 0.624 1.00 82.69 109 LEU A N 1
ATOM 910 C CA . LEU A 1 109 ? -1.433 6.138 1.610 1.00 82.69 109 LEU A CA 1
ATOM 911 C C . LEU A 1 109 ? -2.584 6.909 2.271 1.00 82.69 109 LEU A C 1
ATOM 913 O O . LEU A 1 109 ? -2.398 7.467 3.348 1.00 82.69 109 LEU A O 1
ATOM 917 N N . MET A 1 110 ? -3.743 6.982 1.618 1.00 85.38 110 MET A N 1
ATOM 918 C CA . MET A 1 110 ? -4.910 7.726 2.098 1.00 85.38 110 MET A CA 1
ATOM 919 C C . MET A 1 110 ? -5.907 6.851 2.868 1.00 85.38 110 MET A C 1
ATOM 921 O O . MET A 1 110 ? -6.901 7.365 3.388 1.00 85.38 110 MET A O 1
ATOM 925 N N . GLU A 1 111 ? -5.661 5.543 2.952 1.00 90.94 111 GLU A N 1
ATOM 926 C CA . GLU A 1 111 ? -6.559 4.623 3.636 1.00 90.94 111 GLU A CA 1
ATOM 927 C C . GLU A 1 111 ? -6.523 4.804 5.144 1.00 90.94 111 GLU A C 1
ATOM 929 O O . GLU A 1 111 ? -5.470 4.833 5.769 1.00 90.94 111 GLU A O 1
ATOM 934 N N . SER A 1 112 ? -7.702 4.890 5.756 1.00 91.19 112 SER A N 1
ATOM 935 C CA . SER A 1 112 ? -7.815 5.247 7.172 1.00 91.19 112 SER A CA 1
ATOM 936 C C . SER A 1 112 ? -7.545 4.077 8.121 1.00 91.19 112 SER A C 1
ATOM 938 O O . SER A 1 112 ? -7.320 4.304 9.308 1.00 91.19 112 SER A O 1
ATOM 940 N N . SER A 1 113 ? -7.529 2.832 7.630 1.00 95.75 113 SER A N 1
ATOM 941 C CA . SER A 1 113 ? -7.209 1.650 8.439 1.00 95.75 113 SER A CA 1
ATOM 942 C C . SER A 1 113 ? -6.380 0.606 7.689 1.00 95.75 113 SER A C 1
ATOM 944 O O . SER A 1 113 ? -6.331 0.567 6.456 1.00 95.75 113 SER A O 1
ATOM 946 N N . ASN A 1 114 ? -5.700 -0.266 8.434 1.00 96.50 114 ASN A N 1
ATOM 947 C CA . ASN A 1 114 ? -4.998 -1.418 7.865 1.00 96.50 114 ASN A CA 1
ATOM 948 C C . ASN A 1 114 ? -5.950 -2.377 7.135 1.00 96.50 114 ASN A C 1
ATOM 950 O O . ASN A 1 114 ? -5.568 -2.919 6.104 1.00 96.50 114 ASN A O 1
ATOM 954 N N . TYR A 1 115 ? -7.177 -2.575 7.624 1.00 97.50 115 TYR A N 1
ATOM 955 C CA . TYR A 1 115 ? -8.160 -3.443 6.968 1.00 97.50 115 TYR A CA 1
ATOM 956 C C . TYR A 1 115 ? -8.572 -2.902 5.593 1.00 97.50 115 TYR A C 1
ATOM 958 O O . TYR A 1 115 ? -8.609 -3.670 4.628 1.00 97.50 115 TYR A O 1
ATOM 966 N N . GLU A 1 116 ? -8.783 -1.589 5.476 1.00 96.19 116 GLU A N 1
ATOM 967 C CA . GLU A 1 116 ? -9.124 -0.953 4.200 1.00 96.19 116 GLU A CA 1
ATOM 968 C C . GLU A 1 116 ? -7.956 -0.982 3.209 1.00 96.19 116 GLU A C 1
ATOM 970 O O . GLU A 1 116 ? -8.127 -1.420 2.069 1.00 96.19 116 GLU A O 1
ATOM 975 N N . ALA A 1 117 ? -6.734 -0.658 3.646 1.00 95.62 117 ALA A N 1
ATOM 976 C CA . ALA A 1 117 ? -5.565 -0.758 2.770 1.00 95.62 117 ALA A CA 1
ATOM 977 C C . ALA A 1 117 ? -5.255 -2.189 2.335 1.00 95.62 117 ALA A C 1
ATOM 979 O O . ALA A 1 117 ? -4.858 -2.415 1.193 1.00 95.62 117 ALA A O 1
ATOM 980 N N . LEU A 1 118 ? -5.442 -3.179 3.210 1.00 96.44 118 LEU A N 1
ATOM 981 C CA . LEU A 1 118 ? -5.313 -4.583 2.825 1.00 96.44 118 LEU A CA 1
ATOM 982 C C . LEU A 1 118 ? -6.397 -4.988 1.821 1.00 96.44 118 LEU A C 1
ATOM 984 O O . LEU A 1 118 ? -6.119 -5.782 0.920 1.00 96.44 118 LEU A O 1
ATOM 988 N N . GLY A 1 119 ? -7.600 -4.424 1.941 1.00 96.25 119 GLY A N 1
ATOM 989 C CA . GLY A 1 119 ? -8.667 -4.565 0.958 1.00 96.25 119 GLY A CA 1
ATOM 990 C C . GLY A 1 119 ? -8.274 -3.995 -0.400 1.00 96.25 119 GLY A C 1
ATOM 991 O O . GLY A 1 119 ? -8.309 -4.713 -1.395 1.00 96.25 119 GLY A O 1
ATOM 992 N N . GLN A 1 120 ? -7.785 -2.757 -0.444 1.00 94.88 120 GLN A N 1
ATOM 993 C CA . GLN A 1 120 ? -7.298 -2.157 -1.689 1.00 94.88 120 GLN A CA 1
ATOM 994 C C . GLN A 1 120 ? -6.107 -2.904 -2.288 1.00 94.88 120 GLN A C 1
ATOM 996 O O . GLN A 1 120 ? -6.029 -3.084 -3.504 1.00 94.88 120 GLN A O 1
ATOM 1001 N N . MET A 1 121 ? -5.187 -3.381 -1.450 1.00 94.81 121 MET A N 1
ATOM 1002 C CA . MET A 1 121 ? -4.064 -4.201 -1.893 1.00 94.81 121 MET A CA 1
ATOM 1003 C C . MET A 1 121 ? -4.555 -5.494 -2.547 1.00 94.81 121 MET A C 1
ATOM 1005 O O . MET A 1 121 ? -4.061 -5.856 -3.617 1.00 94.81 121 MET A O 1
ATOM 1009 N N . TYR A 1 122 ? -5.548 -6.162 -1.947 1.00 95.62 122 TYR A N 1
ATOM 1010 C CA . TYR A 1 122 ? -6.207 -7.307 -2.568 1.00 95.62 122 TYR A CA 1
ATOM 1011 C C . TYR A 1 122 ? -6.786 -6.926 -3.925 1.00 95.62 122 TYR A C 1
ATOM 1013 O O . TYR A 1 122 ? -6.468 -7.573 -4.920 1.00 95.62 122 TYR A O 1
ATOM 1021 N N . ASP A 1 123 ? -7.599 -5.874 -3.978 1.00 94.88 123 ASP A N 1
ATOM 1022 C CA . ASP A 1 123 ? -8.309 -5.480 -5.191 1.00 94.88 123 ASP A CA 1
ATOM 1023 C C . ASP A 1 123 ? -7.342 -5.117 -6.321 1.00 94.88 123 ASP A C 1
ATOM 1025 O O . ASP A 1 123 ? -7.556 -5.501 -7.473 1.00 94.88 123 ASP A O 1
ATOM 1029 N N . GLY A 1 124 ? -6.213 -4.492 -5.993 1.00 93.50 124 GLY A N 1
ATOM 1030 C CA . GLY A 1 124 ? -5.175 -4.179 -6.961 1.00 93.50 124 GLY A CA 1
ATOM 1031 C C . GLY A 1 124 ? -4.372 -5.387 -7.460 1.00 93.50 124 GLY A C 1
ATOM 1032 O O . GLY A 1 124 ? -4.003 -5.421 -8.639 1.00 93.50 124 GLY A O 1
ATOM 1033 N N . LEU A 1 125 ? -4.141 -6.397 -6.611 1.00 93.38 125 LEU A N 1
ATOM 1034 C CA . LEU A 1 125 ? -3.540 -7.685 -7.003 1.00 93.38 125 LEU A CA 1
ATOM 1035 C C . LEU A 1 125 ? -4.530 -8.562 -7.789 1.00 93.38 125 LEU A C 1
ATOM 1037 O O . LEU A 1 125 ? -4.142 -9.316 -8.681 1.00 93.38 125 LEU A O 1
ATOM 1041 N N . ALA A 1 126 ? -5.817 -8.462 -7.467 1.00 94.44 126 ALA A N 1
ATOM 1042 C CA . ALA A 1 126 ? -6.903 -9.242 -8.046 1.00 94.44 126 ALA A CA 1
ATOM 1043 C C . ALA A 1 126 ? -7.493 -8.599 -9.317 1.00 94.44 126 ALA A C 1
ATOM 1045 O O . ALA A 1 126 ? -8.225 -9.267 -10.053 1.00 94.44 126 ALA A O 1
ATOM 1046 N N . ALA A 1 127 ? -7.148 -7.338 -9.605 1.00 92.50 127 ALA A N 1
ATOM 1047 C CA . ALA A 1 127 ? -7.669 -6.508 -10.694 1.00 92.50 127 ALA A CA 1
ATOM 1048 C C . ALA A 1 127 ? -7.794 -7.258 -12.028 1.00 92.50 127 ALA A C 1
ATOM 1050 O O . ALA A 1 127 ? -8.874 -7.336 -12.615 1.00 92.50 127 ALA A O 1
ATOM 1051 N N . LYS A 1 128 ? -6.708 -7.880 -12.490 1.00 90.88 128 LYS A N 1
ATOM 1052 C CA . LYS A 1 128 ? -6.714 -8.622 -13.755 1.00 90.88 128 LYS A CA 1
ATOM 1053 C C . LYS A 1 128 ? -7.394 -9.988 -13.642 1.00 90.88 128 LYS A C 1
ATOM 1055 O O . LYS A 1 128 ? -8.219 -10.337 -14.481 1.00 90.88 128 LYS A O 1
ATOM 1060 N N . LEU A 1 129 ? -7.029 -10.776 -12.628 1.00 90.00 129 LEU A N 1
ATOM 1061 C CA . LEU A 1 129 ? -7.394 -12.198 -12.531 1.00 90.00 129 LEU A CA 1
ATOM 1062 C C . LEU A 1 129 ? -8.836 -12.422 -12.070 1.00 90.00 129 LEU A C 1
ATOM 1064 O O . LEU A 1 129 ? -9.550 -13.249 -12.634 1.00 90.00 129 LEU A O 1
ATOM 1068 N N . ILE A 1 130 ? -9.261 -11.696 -11.041 1.00 92.69 130 ILE A N 1
ATOM 1069 C CA . ILE A 1 130 ? -10.575 -11.856 -10.417 1.00 92.69 130 ILE A CA 1
ATOM 1070 C C . ILE A 1 130 ? -11.549 -10.845 -10.993 1.00 92.69 130 ILE A C 1
ATOM 1072 O O . ILE A 1 130 ? -12.659 -11.233 -11.356 1.00 92.69 130 ILE A O 1
ATOM 1076 N N . HIS A 1 131 ? -11.125 -9.592 -11.159 1.00 91.75 131 HIS A N 1
ATOM 1077 C CA . HIS A 1 131 ? -12.015 -8.507 -11.573 1.00 91.75 131 HIS A CA 1
ATOM 1078 C C . HIS A 1 131 ? -12.070 -8.272 -13.088 1.00 91.75 131 HIS A C 1
ATOM 1080 O O . HIS A 1 131 ? -12.969 -7.594 -13.572 1.00 91.75 131 HIS A O 1
ATOM 1086 N N . GLY A 1 132 ? -11.184 -8.900 -13.868 1.00 89.94 132 GLY A N 1
ATOM 1087 C CA . GLY A 1 132 ? -11.213 -8.845 -15.334 1.00 89.94 132 GLY A CA 1
ATOM 1088 C C . GLY A 1 132 ? -10.806 -7.496 -15.934 1.00 89.94 132 GLY A C 1
ATOM 1089 O O . GLY A 1 132 ? -11.154 -7.216 -17.082 1.00 89.94 132 GLY A O 1
ATOM 1090 N N . LEU A 1 133 ? -10.086 -6.666 -15.176 1.00 89.25 133 LEU A N 1
ATOM 1091 C CA . LEU A 1 133 ? -9.514 -5.412 -15.663 1.00 89.25 133 LEU A CA 1
ATOM 1092 C C . LEU A 1 133 ? -8.340 -5.673 -16.622 1.00 89.25 133 LEU A C 1
ATOM 1094 O O . LEU A 1 133 ? -7.777 -6.768 -16.678 1.00 89.25 133 LEU A O 1
ATOM 1098 N N . GLY A 1 134 ? -7.971 -4.653 -17.403 1.00 85.06 134 GLY A N 1
ATOM 1099 C CA . GLY A 1 134 ? -6.951 -4.780 -18.453 1.00 85.06 134 GLY A CA 1
ATOM 1100 C C . GLY A 1 134 ? -5.553 -5.134 -17.934 1.00 85.06 134 GLY A C 1
ATOM 1101 O O . GLY A 1 134 ? -4.804 -5.842 -18.614 1.00 85.06 134 GLY A O 1
ATOM 1102 N N . ASP A 1 135 ? -5.213 -4.691 -16.724 1.00 85.88 135 ASP A N 1
ATOM 1103 C CA . ASP A 1 135 ? -3.963 -5.040 -16.056 1.00 85.88 135 ASP A CA 1
ATOM 1104 C C . ASP A 1 135 ? -4.102 -5.018 -14.525 1.00 85.88 135 ASP A C 1
ATOM 1106 O O . ASP A 1 135 ? -5.176 -4.742 -13.986 1.00 85.88 135 ASP A O 1
ATOM 1110 N N . TYR A 1 136 ? -3.018 -5.355 -13.831 1.00 89.19 136 TYR A N 1
ATOM 1111 C CA . TYR A 1 136 ? -2.911 -5.253 -12.376 1.00 89.19 136 TYR A CA 1
ATOM 1112 C C . TYR A 1 136 ? -2.661 -3.810 -11.918 1.00 89.19 136 TYR A C 1
ATOM 1114 O O . TYR A 1 136 ? -1.952 -3.067 -12.600 1.00 89.19 136 TYR A O 1
ATOM 1122 N N . VAL A 1 137 ? -3.157 -3.446 -10.728 1.00 91.00 137 VAL A N 1
ATOM 1123 C CA . VAL A 1 137 ? -2.754 -2.195 -10.051 1.00 91.00 137 VAL A CA 1
ATOM 1124 C C . VAL A 1 137 ? -1.428 -2.397 -9.301 1.00 91.00 137 VAL A C 1
ATOM 1126 O O . VAL A 1 137 ? -0.541 -1.543 -9.331 1.00 91.00 137 VAL A O 1
ATOM 1129 N N . PHE A 1 138 ? -1.278 -3.573 -8.685 1.00 91.88 138 PHE A N 1
ATOM 1130 C CA . PHE A 1 138 ? -0.052 -4.039 -8.040 1.00 91.88 138 PHE A CA 1
ATOM 1131 C C . PHE A 1 138 ? 0.364 -5.361 -8.680 1.00 91.88 138 PHE A C 1
ATOM 1133 O O . PHE A 1 138 ? -0.437 -6.293 -8.741 1.00 91.88 138 PHE A O 1
ATOM 1140 N N . ALA A 1 139 ? 1.604 -5.478 -9.149 1.00 91.69 139 ALA A N 1
ATOM 1141 C CA . ALA A 1 139 ? 2.089 -6.715 -9.759 1.00 91.69 139 ALA A CA 1
ATOM 1142 C C . ALA A 1 139 ? 3.473 -7.096 -9.250 1.00 91.69 139 ALA A C 1
ATOM 1144 O O . ALA A 1 139 ? 4.416 -6.316 -9.357 1.00 91.69 139 ALA A O 1
ATOM 1145 N N . PHE A 1 140 ? 3.614 -8.334 -8.778 1.00 91.25 140 PHE A N 1
ATOM 1146 C CA . PHE A 1 140 ? 4.916 -8.898 -8.449 1.00 91.25 140 PHE A CA 1
ATOM 1147 C C . PHE A 1 140 ? 5.529 -9.636 -9.641 1.00 91.25 140 PHE A C 1
ATOM 1149 O O . PHE A 1 140 ? 4.826 -10.265 -10.433 1.00 91.25 140 PHE A O 1
ATOM 1156 N N . HIS A 1 141 ? 6.854 -9.605 -9.759 1.00 91.88 141 HIS A N 1
ATOM 1157 C CA . HIS A 1 141 ? 7.570 -10.355 -10.780 1.00 91.88 141 HIS A CA 1
ATOM 1158 C C . HIS A 1 141 ? 8.914 -10.919 -10.267 1.00 91.88 141 HIS A C 1
ATOM 1160 O O . HIS A 1 141 ? 9.779 -10.140 -9.871 1.00 91.88 141 HIS A O 1
ATOM 1166 N N . PRO A 1 142 ? 9.124 -12.251 -10.279 1.00 89.94 142 PRO A N 1
ATOM 1167 C CA . PRO A 1 142 ? 8.104 -13.272 -10.512 1.00 89.94 142 PRO A CA 1
ATOM 1168 C C . PRO A 1 142 ? 7.026 -13.217 -9.421 1.00 89.94 142 PRO A C 1
ATOM 1170 O O . PRO A 1 142 ? 7.311 -12.857 -8.274 1.00 89.94 142 PRO A O 1
ATOM 1173 N N . PHE A 1 143 ? 5.794 -13.576 -9.784 1.00 85.25 143 PHE A N 1
ATOM 1174 C CA . PHE A 1 143 ? 4.687 -13.626 -8.833 1.00 85.25 143 PHE A CA 1
ATOM 1175 C C . PHE A 1 143 ? 4.918 -14.794 -7.857 1.00 85.25 143 PHE A C 1
ATOM 1177 O O . PHE A 1 143 ? 5.130 -15.926 -8.304 1.00 85.25 143 PHE A O 1
ATOM 1184 N N . PRO A 1 144 ? 4.946 -14.570 -6.533 1.00 84.38 144 PRO A N 1
ATOM 1185 C CA . PRO A 1 144 ? 5.130 -15.660 -5.582 1.00 84.38 144 PRO A CA 1
ATOM 1186 C C . PRO A 1 144 ? 3.922 -16.594 -5.598 1.00 84.38 144 PRO A C 1
ATOM 1188 O O . PRO A 1 144 ? 2.796 -16.141 -5.421 1.00 84.38 144 PRO A O 1
ATOM 1191 N N . ALA A 1 145 ? 4.151 -17.906 -5.689 1.00 83.06 145 ALA A N 1
ATOM 1192 C CA . ALA A 1 145 ? 3.069 -18.899 -5.727 1.00 83.06 145 ALA A CA 1
ATOM 1193 C C . ALA A 1 145 ? 2.115 -18.820 -4.514 1.00 83.06 145 ALA A C 1
ATOM 1195 O O . ALA A 1 145 ? 0.927 -19.108 -4.614 1.00 83.06 145 ALA A O 1
ATOM 1196 N N . MET A 1 146 ? 2.623 -18.407 -3.349 1.00 86.12 146 MET A N 1
ATOM 1197 C CA . MET A 1 146 ? 1.798 -18.218 -2.153 1.00 86.12 146 MET A CA 1
ATOM 1198 C C . MET A 1 146 ? 0.829 -17.035 -2.281 1.00 86.12 146 MET A C 1
ATOM 1200 O O . MET A 1 146 ? -0.241 -17.069 -1.676 1.00 86.12 146 MET A O 1
ATOM 1204 N N . MET A 1 147 ? 1.176 -16.020 -3.078 1.00 86.31 147 MET A N 1
ATOM 1205 C CA . MET A 1 147 ? 0.321 -14.856 -3.298 1.00 86.31 147 MET A CA 1
ATOM 1206 C C . MET A 1 147 ? -0.924 -15.233 -4.104 1.00 86.31 147 MET A C 1
ATOM 1208 O O . MET A 1 147 ? -2.021 -14.825 -3.734 1.00 86.31 147 MET A O 1
ATOM 1212 N N . ASP A 1 148 ? -0.788 -16.096 -5.116 1.00 86.19 148 ASP A N 1
ATOM 1213 C CA . ASP A 1 148 ? -1.937 -16.618 -5.871 1.00 86.19 148 ASP A CA 1
ATOM 1214 C C . ASP A 1 148 ? -2.940 -17.306 -4.938 1.00 86.19 148 ASP A C 1
ATOM 1216 O O . ASP A 1 148 ? -4.133 -17.006 -4.965 1.00 86.19 148 ASP A O 1
ATOM 1220 N N . ASN A 1 149 ? -2.458 -18.164 -4.033 1.00 89.25 149 ASN A N 1
ATOM 1221 C CA . ASN A 1 149 ? -3.316 -18.844 -3.057 1.00 89.25 149 ASN A CA 1
ATOM 1222 C C . ASN A 1 149 ? -4.081 -17.867 -2.152 1.00 89.25 149 ASN A C 1
ATOM 1224 O O . ASN A 1 149 ? -5.193 -18.173 -1.720 1.00 89.25 149 ASN A O 1
ATOM 1228 N N . PHE A 1 150 ? -3.494 -16.713 -1.831 1.00 91.44 150 PHE A N 1
ATOM 1229 C CA . PHE A 1 150 ? -4.170 -15.685 -1.045 1.00 91.44 150 PHE A CA 1
ATOM 1230 C C . PHE A 1 150 ? -5.197 -14.915 -1.871 1.00 91.44 150 PHE A C 1
ATOM 1232 O O . PHE A 1 150 ? -6.313 -14.720 -1.397 1.00 91.44 150 PHE A O 1
ATOM 1239 N N . VAL A 1 151 ? -4.870 -14.550 -3.112 1.00 92.44 151 VAL A N 1
ATOM 1240 C CA . VAL A 1 151 ? -5.795 -13.841 -4.008 1.00 92.44 151 VAL A CA 1
ATOM 1241 C C . VAL A 1 151 ? -7.019 -14.710 -4.341 1.00 92.44 151 VAL A C 1
ATOM 1243 O O . VAL A 1 151 ? -8.161 -14.253 -4.239 1.00 92.44 151 VAL A O 1
ATOM 1246 N N . TYR A 1 152 ? -6.816 -15.994 -4.647 1.00 93.94 152 TYR A N 1
ATOM 1247 C CA . TYR A 1 152 ? -7.913 -16.928 -4.935 1.00 93.94 152 TYR A CA 1
ATOM 1248 C C . TYR A 1 152 ? -8.743 -17.314 -3.703 1.00 93.94 152 TYR A C 1
ATOM 1250 O O . TYR A 1 152 ? -9.858 -17.809 -3.855 1.00 93.94 152 TYR A O 1
ATOM 1258 N N . ALA A 1 153 ? -8.252 -17.074 -2.482 1.00 95.06 153 ALA A N 1
ATOM 1259 C CA . ALA A 1 153 ? -9.045 -17.294 -1.271 1.00 95.06 153 ALA A CA 1
ATOM 1260 C C . ALA A 1 153 ? -10.192 -16.275 -1.112 1.00 95.06 153 ALA A C 1
ATOM 1262 O O . ALA A 1 153 ? -11.098 -16.512 -0.308 1.00 95.06 153 ALA A O 1
ATOM 1263 N N . GLY A 1 154 ? -10.164 -15.179 -1.874 1.00 96.00 154 GLY A N 1
ATOM 1264 C CA . GLY A 1 154 ? -11.132 -14.089 -1.805 1.00 96.00 154 GLY A CA 1
ATOM 1265 C C . GLY A 1 154 ? -10.692 -12.959 -0.873 1.00 96.00 154 GLY A C 1
ATOM 1266 O O . GLY A 1 154 ? -9.915 -13.175 0.063 1.00 96.00 154 GLY A O 1
ATOM 1267 N N . ARG A 1 155 ? -11.233 -11.759 -1.120 1.00 96.75 155 ARG A N 1
ATOM 1268 C CA . ARG A 1 155 ? -10.919 -10.512 -0.399 1.00 96.75 155 ARG A CA 1
ATOM 1269 C C . ARG A 1 155 ? -10.955 -10.656 1.130 1.00 96.75 155 ARG A C 1
ATOM 1271 O O . ARG A 1 155 ? -9.947 -10.334 1.756 1.00 96.75 155 ARG A O 1
ATOM 1278 N N . PRO A 1 156 ? -12.005 -11.231 1.756 1.00 97.69 156 PRO A N 1
ATOM 1279 C CA . PRO A 1 156 ? -12.085 -11.288 3.219 1.00 97.69 156 PRO A CA 1
ATOM 1280 C C . PRO A 1 156 ? -10.980 -12.164 3.821 1.00 97.69 156 PRO A C 1
ATOM 1282 O O . PRO A 1 156 ? -10.300 -11.790 4.774 1.00 97.69 156 PRO A O 1
ATOM 1285 N N . LYS A 1 157 ? -10.727 -13.331 3.212 1.00 97.38 157 LYS A N 1
ATOM 1286 C CA . LYS A 1 157 ? -9.680 -14.253 3.675 1.00 97.38 157 LYS A CA 1
ATOM 1287 C C . LYS A 1 157 ? -8.283 -13.688 3.451 1.00 97.38 157 LYS A C 1
ATOM 1289 O O . LYS A 1 157 ? -7.392 -13.983 4.244 1.00 97.38 157 LYS A O 1
ATOM 1294 N N . PHE A 1 158 ? -8.080 -12.918 2.382 1.00 96.88 158 PHE A N 1
ATOM 1295 C CA . PHE A 1 158 ? -6.829 -12.204 2.156 1.00 96.88 158 PHE A CA 1
ATOM 1296 C C . PHE A 1 158 ? -6.586 -11.179 3.265 1.00 96.88 158 PHE A C 1
ATOM 1298 O O . PHE A 1 158 ? -5.551 -11.251 3.925 1.00 96.88 158 PHE A O 1
ATOM 1305 N N . ILE A 1 159 ? -7.553 -10.287 3.513 1.00 97.56 159 ILE A N 1
ATOM 1306 C CA . ILE A 1 159 ? -7.449 -9.235 4.532 1.00 97.56 159 ILE A CA 1
ATOM 1307 C C . ILE A 1 159 ? -7.180 -9.853 5.906 1.00 97.56 159 ILE A C 1
ATOM 1309 O O . ILE A 1 159 ? -6.181 -9.514 6.530 1.00 97.56 159 ILE A O 1
ATOM 1313 N N . SER A 1 160 ? -7.995 -10.824 6.332 1.00 97.12 160 SER A N 1
ATOM 1314 C CA . SER A 1 160 ? -7.852 -11.494 7.634 1.00 97.12 160 SER A CA 1
ATOM 1315 C C . SER A 1 160 ? -6.475 -12.152 7.808 1.00 97.12 160 SER A C 1
ATOM 1317 O O . SER A 1 160 ? -5.808 -11.972 8.830 1.00 97.12 160 SER A O 1
ATOM 1319 N N . LYS A 1 161 ? -5.979 -12.866 6.784 1.00 95.19 161 LYS A N 1
ATOM 1320 C CA . LYS A 1 161 ? -4.639 -13.478 6.830 1.00 95.19 161 LYS A CA 1
ATOM 1321 C C . LYS A 1 161 ? -3.534 -12.434 6.914 1.00 95.19 161 LYS A C 1
ATOM 1323 O O . LYS A 1 161 ? -2.611 -12.601 7.706 1.00 95.19 161 LYS A O 1
ATOM 1328 N N . MET A 1 162 ? -3.609 -11.385 6.100 1.00 95.06 162 MET A N 1
ATOM 1329 C CA . MET A 1 162 ? -2.580 -10.350 6.075 1.00 95.06 162 MET A CA 1
ATOM 1330 C C . MET A 1 162 ? -2.586 -9.521 7.361 1.00 95.06 162 MET A C 1
ATOM 1332 O O . MET A 1 162 ? -1.511 -9.281 7.900 1.00 95.06 162 MET A O 1
ATOM 1336 N N . ALA A 1 163 ? -3.758 -9.189 7.907 1.00 96.31 163 ALA A N 1
ATOM 1337 C CA . ALA A 1 163 ? -3.902 -8.546 9.213 1.00 96.31 163 ALA A CA 1
ATOM 1338 C C . ALA A 1 163 ? -3.371 -9.440 10.344 1.00 96.31 163 ALA A C 1
ATOM 1340 O O . ALA A 1 163 ? -2.675 -8.972 11.241 1.00 96.31 163 ALA A O 1
ATOM 1341 N N . GLY A 1 164 ? -3.614 -10.753 10.286 1.00 95.44 164 GLY A N 1
ATOM 1342 C CA . GLY A 1 164 ? -3.026 -11.712 11.224 1.00 95.44 164 GLY A CA 1
ATOM 1343 C C . GLY A 1 164 ? -1.496 -11.736 11.188 1.00 95.44 164 GLY A C 1
ATOM 1344 O O . GLY A 1 164 ? -0.861 -11.852 12.233 1.00 95.44 164 GLY A O 1
ATOM 1345 N N . LEU A 1 165 ? -0.900 -11.588 10.003 1.00 91.00 165 LEU A N 1
ATOM 1346 C CA . LEU A 1 165 ? 0.554 -11.562 9.825 1.00 91.00 165 LEU A CA 1
ATOM 1347 C C . LEU A 1 165 ? 1.196 -10.211 10.175 1.00 91.00 165 LEU A C 1
ATOM 1349 O O . LEU A 1 165 ? 2.377 -10.197 10.514 1.00 91.00 165 LEU A O 1
ATOM 1353 N N . SER A 1 166 ? 0.465 -9.097 10.065 1.00 91.75 166 SER A N 1
ATOM 1354 C CA . SER A 1 166 ? 1.010 -7.748 10.268 1.00 91.75 166 SER A CA 1
ATOM 1355 C C . SER A 1 166 ? 0.700 -7.165 11.645 1.00 91.75 166 SER A C 1
ATOM 1357 O O . SER A 1 166 ? 1.596 -6.639 12.299 1.00 91.75 166 SER A O 1
ATOM 1359 N N . THR A 1 167 ? -0.547 -7.270 12.098 1.00 94.56 167 THR A N 1
ATOM 1360 C CA . THR A 1 167 ? -1.050 -6.641 13.328 1.00 94.56 167 THR A CA 1
ATOM 1361 C C . THR A 1 167 ? -1.626 -7.656 14.315 1.00 94.56 167 THR A C 1
ATOM 1363 O O . THR A 1 167 ? -2.282 -7.287 15.284 1.00 94.56 167 THR A O 1
ATOM 1366 N N . GLY A 1 168 ? -1.449 -8.961 14.078 1.00 95.56 168 GLY A N 1
ATOM 1367 C CA . GLY A 1 168 ? -2.086 -9.989 14.904 1.00 95.56 168 GLY A CA 1
ATOM 1368 C C . GLY A 1 168 ? -3.615 -9.875 14.904 1.00 95.56 168 GLY A C 1
ATOM 1369 O O . GLY A 1 168 ? -4.240 -10.188 15.910 1.00 95.56 168 GLY A O 1
ATOM 1370 N N . LYS A 1 169 ? -4.197 -9.406 13.788 1.00 96.81 169 LYS A N 1
ATOM 1371 C CA . LYS A 1 169 ? -5.625 -9.085 13.588 1.00 96.81 169 LYS A CA 1
ATOM 1372 C C . LYS A 1 169 ? -6.149 -7.844 14.318 1.00 96.81 169 LYS A C 1
ATOM 1374 O O . LYS A 1 169 ? -7.333 -7.540 14.199 1.00 96.81 169 LYS A O 1
ATOM 1379 N N . ASN A 1 170 ? -5.293 -7.086 14.988 1.00 97.56 170 ASN A N 1
ATOM 1380 C CA . ASN A 1 170 ? -5.693 -5.815 15.579 1.00 97.56 170 ASN A CA 1
ATOM 1381 C C . ASN A 1 170 ? -5.909 -4.741 14.509 1.00 97.56 170 ASN A C 1
ATOM 1383 O O . ASN A 1 170 ? -5.261 -4.735 13.450 1.00 97.56 170 ASN A O 1
ATOM 1387 N N . LEU A 1 171 ? -6.823 -3.827 14.800 1.00 97.69 171 LEU A N 1
ATOM 1388 C CA . LEU A 1 171 ? -7.099 -2.648 14.011 1.00 97.69 171 LEU A CA 1
ATOM 1389 C C . LEU A 1 171 ? -5.995 -1.622 14.238 1.00 97.69 171 LEU A C 1
ATOM 1391 O O . LEU A 1 171 ? -5.581 -1.322 15.358 1.00 97.69 171 LEU A O 1
ATOM 1395 N N . PHE A 1 172 ? -5.543 -1.057 13.134 1.00 97.06 172 PHE A N 1
ATOM 1396 C CA . PHE A 1 172 ? -4.595 0.030 13.122 1.00 97.06 172 PHE A CA 1
ATOM 1397 C C . PHE A 1 172 ? -5.158 1.145 12.252 1.00 97.06 172 PHE A C 1
ATOM 1399 O O . PHE A 1 172 ? -5.327 0.958 11.044 1.00 97.06 172 PHE A O 1
ATOM 1406 N N . LEU A 1 173 ? -5.468 2.284 12.871 1.00 96.31 173 LEU A N 1
ATOM 1407 C CA . LEU A 1 173 ? -5.802 3.503 12.143 1.00 96.31 173 LEU A CA 1
ATOM 1408 C C . LEU A 1 173 ? -4.508 4.041 11.547 1.00 96.31 173 LEU A C 1
ATOM 1410 O O . LEU A 1 173 ? -3.535 4.226 12.283 1.00 96.31 173 LEU A O 1
ATOM 1414 N N . GLN A 1 174 ? -4.462 4.209 10.228 1.00 91.38 174 GLN A N 1
ATOM 1415 C CA . GLN A 1 174 ? -3.187 4.458 9.564 1.00 91.38 174 GLN A CA 1
ATOM 1416 C C . GLN A 1 174 ? -2.678 5.876 9.803 1.00 91.38 174 GLN A C 1
ATOM 1418 O O . GLN A 1 174 ? -3.462 6.831 9.779 1.00 91.38 174 GLN A O 1
ATOM 1423 N N . PRO A 1 175 ? -1.359 6.023 10.001 1.00 90.25 175 PRO A N 1
ATOM 1424 C CA . PRO A 1 175 ? -0.735 7.318 10.087 1.00 90.25 175 PRO A CA 1
ATOM 1425 C C . PRO A 1 175 ? -0.565 7.915 8.691 1.00 90.25 175 PRO A C 1
ATOM 1427 O O . PRO A 1 175 ? -0.316 7.204 7.717 1.00 90.25 175 PRO A O 1
ATOM 1430 N N . VAL A 1 176 ? -0.523 9.238 8.635 1.00 85.50 176 VAL A N 1
ATOM 1431 C CA . VAL A 1 176 ? 0.244 9.934 7.606 1.00 85.50 176 VAL A CA 1
ATOM 1432 C C . VAL A 1 176 ? 1.471 10.513 8.293 1.00 85.50 176 VAL A C 1
ATOM 1434 O O . VAL A 1 176 ? 1.352 11.279 9.249 1.00 85.50 176 VAL A O 1
ATOM 1437 N N . GLU A 1 177 ? 2.664 10.107 7.850 1.00 80.44 177 GLU A N 1
ATOM 1438 C CA . GLU A 1 177 ? 3.910 10.585 8.453 1.00 80.44 177 GLU A CA 1
ATOM 1439 C C . GLU A 1 177 ? 3.975 12.115 8.419 1.00 80.44 177 GLU A C 1
ATOM 1441 O O . GLU A 1 177 ? 3.617 12.735 7.422 1.00 80.44 177 GLU A O 1
ATOM 1446 N N . GLU A 1 178 ? 4.471 12.736 9.489 1.00 80.81 178 GLU A N 1
ATOM 1447 C CA . GLU A 1 178 ? 4.498 14.198 9.641 1.00 80.81 178 GLU A CA 1
ATOM 1448 C C . GLU A 1 178 ? 5.187 14.903 8.458 1.00 80.81 178 GLU A C 1
ATOM 1450 O O . GLU A 1 178 ? 4.674 15.878 7.918 1.00 80.81 178 GLU A O 1
ATOM 1455 N N . GLN A 1 179 ? 6.293 14.333 7.972 1.00 79.06 179 GLN A N 1
ATOM 1456 C CA . GLN A 1 179 ? 7.012 14.839 6.797 1.00 79.06 179 GLN A CA 1
ATOM 1457 C C . GLN A 1 179 ? 6.183 14.728 5.511 1.00 79.06 179 GLN A C 1
ATOM 1459 O O . GLN A 1 179 ? 6.239 15.606 4.651 1.00 79.06 179 GLN A O 1
ATOM 1464 N N . ALA A 1 180 ? 5.411 13.648 5.370 1.00 79.50 180 ALA A N 1
ATOM 1465 C CA . ALA A 1 180 ? 4.502 13.474 4.247 1.00 79.50 180 ALA A CA 1
ATOM 1466 C C . ALA A 1 180 ? 3.309 14.431 4.359 1.00 79.50 180 ALA A C 1
ATOM 1468 O O . ALA A 1 180 ? 2.893 14.982 3.346 1.00 79.50 180 ALA A O 1
ATOM 1469 N N . MET A 1 181 ? 2.807 14.694 5.569 1.00 78.31 181 MET A N 1
ATOM 1470 C CA . MET A 1 181 ? 1.724 15.649 5.811 1.00 78.31 181 MET A CA 1
ATOM 1471 C C . MET A 1 181 ? 2.085 17.063 5.369 1.00 78.31 181 MET A C 1
ATOM 1473 O O . MET A 1 181 ? 1.236 17.741 4.797 1.00 78.31 181 MET A O 1
ATOM 1477 N N . ASP A 1 182 ? 3.324 17.504 5.581 1.00 81.19 182 ASP A N 1
ATOM 1478 C CA . ASP A 1 182 ? 3.766 18.823 5.117 1.00 81.19 182 ASP A CA 1
ATOM 1479 C C . ASP A 1 182 ? 3.760 18.906 3.587 1.00 81.19 182 ASP A C 1
ATOM 1481 O O . ASP A 1 182 ? 3.184 19.831 3.014 1.00 81.19 182 ASP A O 1
ATOM 1485 N N . ILE A 1 183 ? 4.279 17.876 2.911 1.00 80.19 183 ILE A N 1
ATOM 1486 C CA . ILE A 1 183 ? 4.231 17.785 1.444 1.00 80.19 183 ILE A CA 1
ATOM 1487 C C . ILE A 1 183 ? 2.781 17.752 0.957 1.00 80.19 183 ILE A C 1
ATOM 1489 O O . ILE A 1 183 ? 2.431 18.447 0.004 1.00 80.19 183 ILE A O 1
ATOM 1493 N N . VAL A 1 184 ? 1.927 16.958 1.598 1.00 80.38 184 VAL A N 1
ATOM 1494 C CA . VAL A 1 184 ? 0.515 16.824 1.234 1.00 80.38 184 VAL A CA 1
ATOM 1495 C C . VAL A 1 184 ? -0.219 18.157 1.410 1.00 80.38 184 VAL A C 1
ATOM 1497 O O . VAL A 1 184 ? -0.932 18.566 0.497 1.00 80.38 184 VAL A O 1
ATOM 1500 N N . ARG A 1 185 ? 0.003 18.884 2.513 1.00 81.38 185 ARG A N 1
ATOM 1501 C CA . ARG A 1 185 ? -0.556 20.233 2.735 1.00 81.38 185 ARG A CA 1
ATOM 1502 C C . ARG A 1 185 ? -0.172 21.205 1.628 1.00 81.38 185 ARG A C 1
ATOM 1504 O O . ARG A 1 185 ? -1.018 21.968 1.171 1.00 81.38 185 ARG A O 1
ATOM 1511 N N . GLU A 1 186 ? 1.088 21.181 1.210 1.00 83.19 186 GLU A N 1
ATOM 1512 C CA . GLU A 1 186 ? 1.607 22.119 0.215 1.00 83.19 186 GLU A CA 1
ATOM 1513 C C . GLU A 1 186 ? 1.206 21.756 -1.218 1.00 83.19 186 GLU A C 1
ATOM 1515 O O . GLU A 1 186 ? 0.928 22.642 -2.028 1.00 83.19 186 GLU A O 1
ATOM 1520 N N . THR A 1 187 ? 1.189 20.464 -1.550 1.00 81.25 187 THR A N 1
ATOM 1521 C CA . THR A 1 187 ? 1.103 20.002 -2.945 1.00 81.25 187 THR A CA 1
ATOM 1522 C C . THR A 1 187 ? -0.231 19.361 -3.307 1.00 81.25 187 THR A C 1
ATOM 1524 O O . THR A 1 187 ? -0.646 19.467 -4.461 1.00 81.25 187 THR A O 1
ATOM 1527 N N . LEU A 1 188 ? -0.920 18.728 -2.352 1.00 82.50 188 LEU A N 1
ATOM 1528 C CA . LEU A 1 188 ? -2.146 17.950 -2.568 1.00 82.50 188 LEU A CA 1
ATOM 1529 C C . LEU A 1 188 ? -3.179 18.225 -1.453 1.00 82.50 188 LEU A C 1
ATOM 1531 O O . LEU A 1 188 ? -3.592 17.303 -0.751 1.00 82.50 188 LEU A O 1
ATOM 1535 N N . PRO A 1 189 ? -3.639 19.478 -1.262 1.00 81.44 189 PRO A N 1
ATOM 1536 C CA . PRO A 1 189 ? -4.508 19.835 -0.133 1.00 81.44 189 PRO A CA 1
ATOM 1537 C C . PRO A 1 189 ? -5.835 19.058 -0.106 1.00 81.44 189 PRO A C 1
ATOM 1539 O O . PRO A 1 189 ? -6.380 18.800 0.964 1.00 81.44 189 PRO A O 1
ATOM 1542 N N . TYR A 1 190 ? -6.327 18.616 -1.266 1.00 83.88 190 TYR A N 1
ATOM 1543 C CA . TYR A 1 190 ? -7.525 17.779 -1.380 1.00 83.88 190 TYR A CA 1
ATOM 1544 C C . TYR A 1 190 ? -7.367 16.400 -0.714 1.00 83.88 190 TYR A C 1
ATOM 1546 O O . TYR A 1 190 ? -8.355 15.796 -0.303 1.00 83.88 190 TYR A O 1
ATOM 1554 N N . THR A 1 191 ? -6.137 15.894 -0.573 1.00 83.56 191 THR A N 1
ATOM 1555 C CA . THR A 1 191 ? -5.859 14.636 0.132 1.00 83.56 191 THR A CA 1
ATOM 1556 C C . THR A 1 191 ? -6.189 14.756 1.620 1.00 83.56 191 THR A C 1
ATOM 1558 O O . THR A 1 191 ? -6.704 13.812 2.212 1.00 83.56 191 THR A O 1
ATOM 1561 N N . LEU A 1 192 ? -5.952 15.921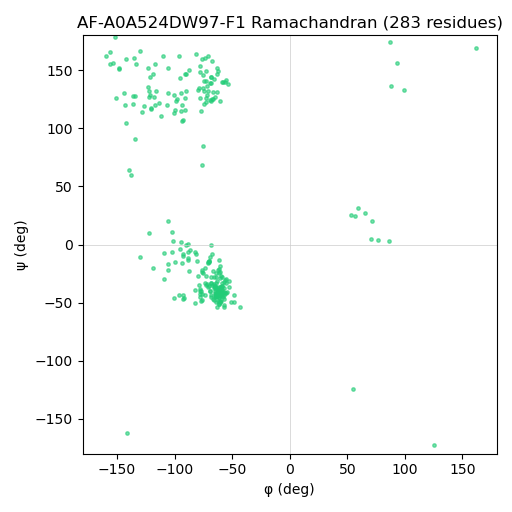 2.229 1.00 82.75 192 LEU A N 1
ATOM 1562 C CA . LEU A 1 192 ? -6.311 16.157 3.631 1.00 82.75 192 LEU A CA 1
ATOM 1563 C C . LEU A 1 192 ? -7.816 16.197 3.813 1.00 82.75 192 LEU A C 1
ATOM 1565 O O . LEU A 1 192 ? -8.337 15.575 4.731 1.00 82.75 192 LEU A O 1
ATOM 1569 N N . GLU A 1 193 ? -8.509 16.883 2.904 1.00 86.75 193 GLU A N 1
ATOM 1570 C CA . GLU A 1 193 ? -9.966 16.918 2.898 1.00 86.75 193 GLU A CA 1
ATOM 1571 C C . GLU A 1 193 ? -10.544 15.500 2.785 1.00 86.75 193 GLU A C 1
ATOM 1573 O O . GLU A 1 193 ? -11.472 15.152 3.512 1.00 86.75 193 GLU A O 1
ATOM 1578 N N . TYR A 1 194 ? -9.958 14.655 1.932 1.00 88.06 194 TYR A N 1
ATOM 1579 C CA . TYR A 1 194 ? -10.341 13.249 1.815 1.00 88.06 194 TYR A CA 1
ATOM 1580 C C . TYR A 1 194 ? -10.153 12.483 3.134 1.00 88.06 194 TYR A C 1
ATOM 1582 O O . TYR A 1 194 ? -11.093 11.840 3.606 1.00 88.06 194 TYR A O 1
ATOM 1590 N N . ILE A 1 195 ? -8.982 12.598 3.770 1.00 87.75 195 ILE A N 1
ATOM 1591 C CA . ILE A 1 195 ? -8.694 11.945 5.057 1.00 87.75 195 ILE A CA 1
ATOM 1592 C C . ILE A 1 195 ? -9.669 12.428 6.139 1.00 87.75 195 ILE A C 1
ATOM 1594 O O . ILE A 1 195 ? -10.298 11.613 6.815 1.00 87.75 195 ILE A O 1
ATOM 1598 N N . GLU A 1 196 ? -9.851 13.741 6.283 1.00 88.50 196 GLU A N 1
ATOM 1599 C CA . GLU A 1 196 ? -10.794 14.310 7.247 1.00 88.50 196 GLU A CA 1
ATOM 1600 C C . GLU A 1 196 ? -12.224 13.828 7.004 1.00 88.50 196 GLU A C 1
ATOM 1602 O O . GLU A 1 196 ? -12.944 13.516 7.954 1.00 88.50 196 GLU A O 1
ATOM 1607 N N . ASN A 1 197 ? -12.652 13.766 5.743 1.00 90.94 197 ASN A N 1
ATOM 1608 C CA . ASN A 1 197 ? -13.984 13.299 5.384 1.00 90.94 197 ASN A CA 1
ATOM 1609 C C . ASN A 1 197 ? -14.179 11.822 5.735 1.00 90.94 197 ASN A C 1
ATOM 1611 O O . ASN A 1 197 ? -15.265 11.465 6.191 1.00 90.94 197 ASN A O 1
ATOM 1615 N N . ASN A 1 198 ? -13.152 10.980 5.606 1.00 90.88 198 ASN A N 1
ATOM 1616 C CA . ASN A 1 198 ? -13.222 9.587 6.053 1.00 90.88 198 ASN A CA 1
ATOM 1617 C C . ASN A 1 198 ? -13.403 9.489 7.572 1.00 90.88 198 ASN A C 1
ATOM 1619 O O . ASN A 1 198 ? -14.287 8.769 8.037 1.00 90.88 198 ASN A O 1
ATOM 1623 N N . TYR A 1 199 ? -12.659 10.282 8.347 1.00 92.19 199 TYR A N 1
ATOM 1624 C CA . TYR A 1 199 ? -12.843 10.343 9.801 1.00 92.19 199 TYR A CA 1
ATOM 1625 C C . TYR A 1 199 ? -14.216 10.901 10.210 1.00 92.19 199 TYR A C 1
ATOM 1627 O O . TYR A 1 199 ? -14.810 10.410 11.167 1.00 92.19 199 TYR A O 1
ATOM 1635 N N . LYS A 1 200 ? -14.757 11.883 9.474 1.00 93.38 200 LYS A N 1
ATOM 1636 C CA . LYS A 1 200 ? -16.103 12.443 9.711 1.00 93.38 200 LYS A CA 1
ATOM 1637 C C . LYS A 1 200 ? -17.223 11.461 9.348 1.00 93.38 200 LYS A C 1
ATOM 1639 O O . LYS A 1 200 ? -18.248 11.441 10.020 1.00 93.38 200 LYS A O 1
ATOM 1644 N N . LYS A 1 201 ? -17.048 10.652 8.296 1.00 94.25 201 LYS A N 1
ATOM 1645 C CA . LYS A 1 201 ? -17.995 9.588 7.906 1.00 94.25 201 LYS A CA 1
ATOM 1646 C C . LYS A 1 201 ? -17.946 8.382 8.849 1.00 94.25 201 LYS A C 1
ATOM 1648 O O . LYS A 1 201 ? -18.909 7.620 8.905 1.00 94.25 201 LYS A O 1
ATOM 1653 N N . GLY A 1 202 ? -16.850 8.233 9.587 1.00 95.50 202 GLY A N 1
ATOM 1654 C CA . GLY A 1 202 ? -16.576 7.089 10.441 1.00 95.50 202 GLY A CA 1
ATOM 1655 C C . GLY A 1 202 ? -15.873 5.983 9.662 1.00 95.50 202 GLY A C 1
ATOM 1656 O O . GLY A 1 202 ? -16.247 5.645 8.530 1.00 95.50 202 GLY A O 1
ATOM 1657 N N . ILE A 1 203 ? -14.854 5.410 10.290 1.00 96.12 203 ILE A N 1
ATOM 1658 C CA . ILE A 1 203 ? -14.032 4.345 9.724 1.00 96.12 203 ILE A CA 1
ATOM 1659 C C . ILE A 1 203 ? -14.785 3.013 9.867 1.00 96.12 203 ILE A C 1
ATOM 1661 O O . ILE A 1 203 ? -15.310 2.736 10.950 1.00 96.12 203 ILE A O 1
ATOM 1665 N N . PRO A 1 204 ? -14.859 2.181 8.812 1.00 96.94 204 PRO A N 1
ATOM 1666 C CA . PRO A 1 204 ? -15.435 0.845 8.915 1.00 96.94 204 PRO A CA 1
ATOM 1667 C C . PRO A 1 204 ? -14.711 -0.003 9.966 1.00 96.94 204 PRO A C 1
ATOM 1669 O O . PRO A 1 204 ? -13.481 0.013 10.066 1.00 96.94 204 PRO A O 1
ATOM 1672 N N . THR A 1 205 ? -15.471 -0.771 10.739 1.00 97.44 205 THR A N 1
ATOM 1673 C CA . THR A 1 205 ? -14.902 -1.792 11.629 1.00 97.44 205 THR A CA 1
ATOM 1674 C C . THR A 1 205 ? -14.268 -2.929 10.817 1.00 97.44 205 THR A C 1
ATOM 1676 O O . THR A 1 205 ? -14.669 -3.160 9.673 1.00 97.44 205 THR A O 1
ATOM 1679 N N . PRO A 1 206 ? -13.333 -3.710 11.391 1.00 97.81 206 PRO A N 1
ATOM 1680 C CA . PRO A 1 206 ? -12.762 -4.882 1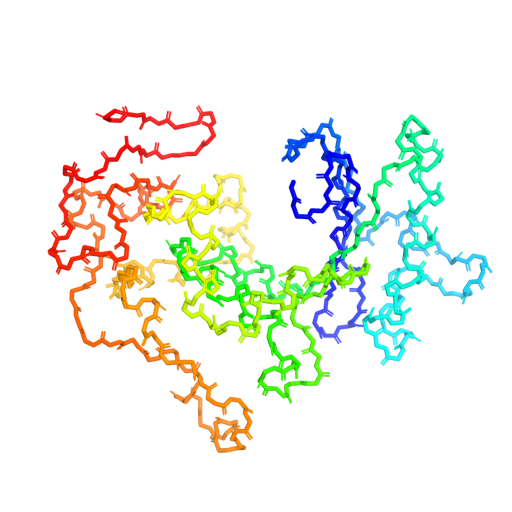0.728 1.00 97.81 206 PRO A CA 1
ATOM 1681 C C . PRO A 1 206 ? -13.809 -5.823 10.121 1.00 97.81 206 PRO A C 1
ATOM 1683 O O . PRO A 1 206 ? -13.666 -6.252 8.976 1.00 97.81 206 PRO A O 1
ATOM 1686 N N . ILE A 1 207 ? -14.896 -6.111 10.845 1.00 97.31 207 ILE A N 1
ATOM 1687 C CA . ILE A 1 207 ? -15.964 -6.986 10.350 1.00 97.31 207 ILE A CA 1
ATOM 1688 C C . ILE A 1 207 ? -16.737 -6.363 9.179 1.00 97.31 207 ILE A C 1
ATOM 1690 O O . ILE A 1 207 ? -17.105 -7.081 8.248 1.00 97.31 207 ILE A O 1
ATOM 1694 N N . GLN A 1 208 ? -16.936 -5.040 9.168 1.00 97.44 208 GLN A N 1
ATOM 1695 C CA . GLN A 1 208 ? -17.517 -4.341 8.019 1.00 97.44 208 GLN A CA 1
ATOM 1696 C C . GLN A 1 208 ? -16.580 -4.397 6.812 1.00 97.44 208 GLN A C 1
ATOM 1698 O O . GLN A 1 208 ? -17.025 -4.764 5.730 1.00 97.44 208 GLN A O 1
ATOM 1703 N N . SER A 1 209 ? -15.287 -4.116 6.991 1.00 97.44 209 SER A N 1
ATOM 1704 C CA . SER A 1 209 ? -14.272 -4.193 5.931 1.00 97.44 209 SER A CA 1
ATOM 1705 C C . SER A 1 209 ? -14.188 -5.579 5.290 1.00 97.44 209 SER A C 1
ATOM 1707 O O . SER A 1 209 ? -14.054 -5.703 4.069 1.00 97.44 209 SER A O 1
ATOM 1709 N N . LEU A 1 210 ? -14.268 -6.631 6.112 1.00 97.75 210 LEU A N 1
ATOM 1710 C CA . LEU A 1 210 ? -14.237 -8.023 5.665 1.00 97.75 210 LEU A CA 1
ATOM 1711 C C . LEU A 1 210 ? -15.487 -8.418 4.881 1.00 97.75 210 LEU A C 1
ATOM 1713 O O . LEU A 1 210 ? -15.384 -9.234 3.973 1.00 97.75 210 LEU A O 1
ATOM 1717 N N . ASN A 1 211 ? -16.642 -7.849 5.212 1.00 97.44 211 ASN A N 1
ATOM 1718 C CA . ASN A 1 211 ? -17.917 -8.159 4.566 1.00 97.44 211 ASN A CA 1
ATOM 1719 C C . ASN A 1 211 ? -18.352 -7.091 3.552 1.00 97.44 211 ASN A C 1
ATOM 1721 O O . ASN A 1 211 ? -19.487 -7.121 3.090 1.00 97.44 211 ASN A O 1
ATOM 1725 N N . ALA A 1 212 ? -17.464 -6.156 3.213 1.00 97.00 212 ALA A N 1
ATOM 1726 C CA . ALA A 1 212 ? -17.743 -5.115 2.241 1.00 97.00 212 ALA A CA 1
ATOM 1727 C C . ALA A 1 212 ? -17.866 -5.694 0.825 1.00 97.00 212 ALA A C 1
ATOM 1729 O O . ALA A 1 212 ? -17.061 -6.537 0.404 1.00 97.00 212 ALA A O 1
ATOM 1730 N N . GLU A 1 213 ? -18.844 -5.197 0.078 1.00 94.75 213 GLU A N 1
ATOM 1731 C CA . GLU A 1 213 ? -19.054 -5.523 -1.323 1.00 94.75 213 GLU A CA 1
ATOM 1732 C C . GLU A 1 213 ? -18.343 -4.489 -2.197 1.00 94.75 213 GLU A C 1
ATOM 1734 O O . GLU A 1 213 ? -18.597 -3.286 -2.131 1.00 94.75 213 GLU A O 1
ATOM 1739 N N . VAL A 1 214 ? -17.401 -4.967 -3.009 1.00 93.25 214 VAL A N 1
ATOM 1740 C CA . VAL A 1 214 ? -16.713 -4.131 -3.994 1.00 93.25 214 VAL A CA 1
ATOM 1741 C C . VAL A 1 214 ? -17.509 -4.104 -5.297 1.00 93.25 214 VAL A C 1
ATOM 1743 O O . VAL A 1 214 ? -18.153 -5.106 -5.636 1.00 93.25 214 VAL A O 1
ATOM 1746 N N . PRO A 1 215 ? -17.434 -3.013 -6.077 1.00 91.88 215 PRO A N 1
ATOM 1747 C CA . PRO A 1 215 ? -18.119 -2.945 -7.354 1.00 91.88 215 PRO A CA 1
ATOM 1748 C C . PRO A 1 215 ? -17.772 -4.120 -8.266 1.00 91.88 215 PRO A C 1
ATOM 1750 O O . PRO A 1 215 ? -16.610 -4.502 -8.430 1.00 91.88 215 PRO A O 1
ATOM 1753 N N . ASN A 1 216 ? -18.781 -4.663 -8.946 1.00 91.12 216 ASN A N 1
ATOM 1754 C CA . ASN A 1 216 ? -18.552 -5.676 -9.966 1.00 91.12 216 ASN A CA 1
ATOM 1755 C C . ASN A 1 216 ? -18.003 -5.025 -11.243 1.00 91.12 216 ASN A C 1
ATOM 1757 O O . ASN A 1 216 ? -18.749 -4.756 -12.185 1.00 91.12 216 ASN A O 1
ATOM 1761 N N . TRP A 1 217 ? -16.688 -4.810 -11.310 1.00 90.31 217 TRP A N 1
ATOM 1762 C CA . TRP A 1 217 ? -16.038 -4.153 -12.452 1.00 90.31 217 TRP A CA 1
ATOM 1763 C C . TRP A 1 217 ? -16.191 -4.900 -13.789 1.00 90.31 217 TRP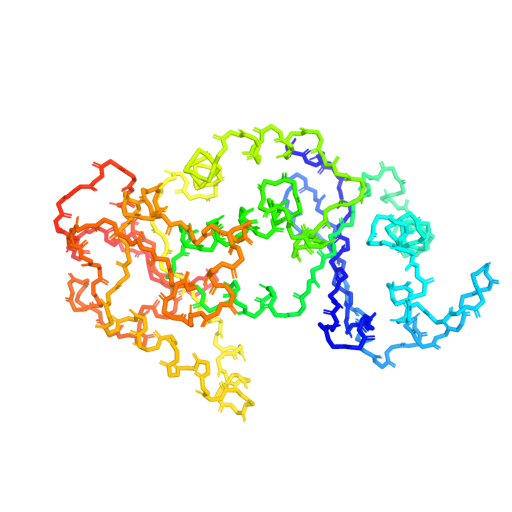 A C 1
ATOM 1765 O O . TRP A 1 217 ? -15.962 -4.311 -14.849 1.00 90.31 217 TRP A O 1
ATOM 1775 N N . LYS A 1 218 ? -16.640 -6.166 -13.774 1.00 90.19 218 LYS A N 1
ATOM 1776 C CA . LYS A 1 218 ? -17.012 -6.907 -14.993 1.00 90.19 218 LYS A CA 1
ATOM 1777 C C . LYS A 1 218 ? -18.356 -6.468 -15.569 1.00 90.19 218 LYS A C 1
ATOM 1779 O O . LYS A 1 218 ? -18.589 -6.663 -16.765 1.00 90.19 218 LYS A O 1
ATOM 1784 N N . ASP A 1 219 ? -19.245 -5.905 -14.753 1.00 90.75 219 ASP A N 1
ATOM 1785 C CA . ASP A 1 219 ? -20.508 -5.357 -15.228 1.00 90.75 219 ASP A CA 1
ATOM 1786 C C . ASP A 1 219 ? -20.273 -3.996 -15.897 1.00 90.75 219 ASP A C 1
ATOM 1788 O O . ASP A 1 219 ? -19.916 -2.999 -15.271 1.00 90.75 219 ASP A O 1
ATOM 1792 N N . LYS A 1 220 ? -20.538 -3.938 -17.205 1.00 87.81 220 LYS A N 1
ATOM 1793 C CA . LYS A 1 220 ? -20.427 -2.713 -18.010 1.00 87.81 220 LYS A CA 1
ATOM 1794 C C . LYS A 1 220 ? -21.341 -1.585 -17.531 1.00 87.81 220 LYS A C 1
ATOM 1796 O O . LYS A 1 220 ? -21.130 -0.445 -17.936 1.00 87.81 220 LYS A O 1
ATOM 1801 N N . ASN A 1 221 ? -22.371 -1.883 -16.741 1.00 88.50 221 ASN A N 1
ATOM 1802 C CA . ASN A 1 221 ? -23.266 -0.866 -16.198 1.00 88.50 221 ASN A CA 1
ATOM 1803 C C . ASN A 1 221 ? -22.652 -0.093 -15.031 1.00 88.50 221 ASN A C 1
ATOM 1805 O O . ASN A 1 221 ? -23.065 1.043 -14.824 1.00 88.50 221 ASN A O 1
ATOM 1809 N N . VAL A 1 222 ? -21.671 -0.661 -14.316 1.00 88.50 222 VAL A N 1
ATOM 1810 C CA . VAL A 1 222 ? -20.915 0.068 -13.282 1.00 88.50 222 VAL A CA 1
ATOM 1811 C C . VAL A 1 222 ? -20.209 1.269 -13.913 1.00 88.50 222 VAL A C 1
ATOM 1813 O O . VAL A 1 222 ? -20.337 2.385 -13.443 1.00 88.50 222 VAL A O 1
ATOM 1816 N N . TRP A 1 223 ? -19.609 1.083 -15.090 1.00 88.12 223 TRP A N 1
ATOM 1817 C CA . TRP A 1 223 ? -18.892 2.128 -15.836 1.00 88.12 223 TRP A CA 1
ATOM 1818 C C . TRP A 1 223 ? -19.760 3.255 -16.416 1.00 88.12 223 TRP A C 1
ATOM 1820 O O . TRP A 1 223 ? -19.240 4.131 -17.103 1.00 88.12 223 TRP A O 1
ATOM 1830 N N . LYS A 1 224 ? -21.080 3.207 -16.218 1.00 90.19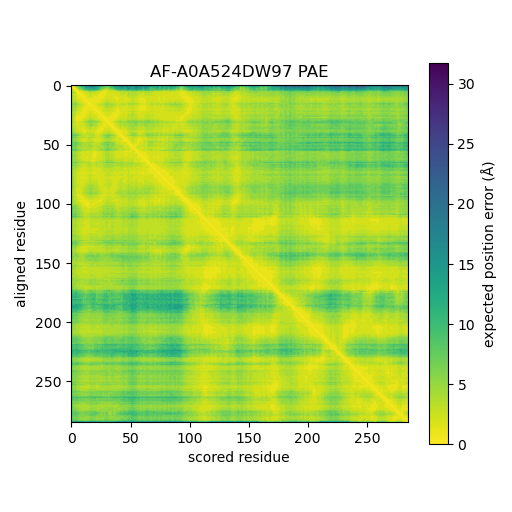 224 LYS A N 1
ATOM 1831 C CA . LYS A 1 224 ? -22.021 4.234 -16.692 1.00 90.19 224 LYS A CA 1
ATOM 1832 C C . LYS A 1 224 ? -22.599 5.076 -15.559 1.00 90.19 224 LYS A C 1
ATOM 1834 O O . LYS A 1 224 ? -23.349 6.004 -15.848 1.00 90.19 224 LYS A O 1
ATOM 1839 N N . ASP A 1 225 ? -22.326 4.702 -14.315 1.00 88.25 225 ASP A N 1
ATOM 1840 C CA . ASP A 1 225 ? -22.968 5.259 -13.136 1.00 88.25 225 ASP A CA 1
ATOM 1841 C C . ASP A 1 225 ? -21.937 5.388 -12.017 1.00 88.25 225 ASP A C 1
ATOM 1843 O O . ASP A 1 225 ? -21.539 4.395 -11.408 1.00 88.25 225 ASP A O 1
ATOM 1847 N N . ASP A 1 226 ? -21.496 6.621 -11.770 1.00 84.25 226 ASP A N 1
ATOM 1848 C CA . ASP A 1 226 ? -20.424 6.913 -10.819 1.00 84.25 226 ASP A CA 1
ATOM 1849 C C . ASP A 1 226 ? -20.765 6.433 -9.398 1.00 84.25 226 ASP A C 1
ATOM 1851 O O . ASP A 1 226 ? -19.867 6.032 -8.659 1.00 84.25 226 ASP A O 1
ATOM 1855 N N . SER A 1 227 ? -22.053 6.363 -9.028 1.00 84.94 227 SER A N 1
ATOM 1856 C CA . SER A 1 227 ? -22.458 5.882 -7.700 1.00 84.94 227 SER A CA 1
ATOM 1857 C C . SER A 1 227 ? -22.226 4.383 -7.504 1.00 84.94 227 SER A C 1
ATOM 1859 O O . SER A 1 227 ? -22.270 3.899 -6.380 1.00 84.94 227 SER A O 1
ATOM 1861 N N . LYS A 1 228 ? -21.990 3.624 -8.581 1.00 86.81 228 LYS A N 1
ATOM 1862 C CA . LYS A 1 228 ? -21.721 2.180 -8.515 1.00 86.81 228 LYS A CA 1
ATOM 1863 C C . LYS A 1 228 ? -20.246 1.850 -8.329 1.00 86.81 228 LYS A C 1
ATOM 1865 O O . LYS A 1 228 ? -19.906 0.672 -8.309 1.00 86.81 228 LYS A O 1
ATOM 1870 N N . PHE A 1 229 ? -19.373 2.854 -8.236 1.00 88.06 229 PHE A N 1
ATOM 1871 C CA . PHE A 1 229 ? -17.956 2.661 -7.921 1.00 88.06 229 PHE A CA 1
ATOM 1872 C C . PHE A 1 229 ? -17.666 2.663 -6.417 1.00 88.06 229 PHE A C 1
ATOM 1874 O O . PHE A 1 229 ? -16.532 2.389 -6.024 1.00 88.06 229 PHE A O 1
ATOM 1881 N N . GLU A 1 230 ? -18.663 2.959 -5.584 1.00 88.00 230 GLU A N 1
ATOM 1882 C CA . GLU A 1 230 ? -18.497 2.969 -4.136 1.00 88.00 230 GLU A CA 1
ATOM 1883 C C . GLU A 1 230 ? -18.434 1.546 -3.568 1.00 88.00 230 GLU A C 1
ATOM 1885 O O . GLU A 1 230 ? -19.063 0.618 -4.074 1.00 88.00 230 GLU A O 1
ATOM 1890 N N . ILE A 1 231 ? -17.639 1.377 -2.510 1.00 92.31 231 ILE A N 1
ATOM 1891 C CA . ILE A 1 231 ? -17.628 0.149 -1.717 1.00 92.31 231 ILE A CA 1
ATOM 1892 C C . ILE A 1 231 ? -18.845 0.185 -0.794 1.00 92.31 231 ILE A C 1
ATOM 1894 O O . ILE A 1 231 ? -19.021 1.130 -0.020 1.00 92.31 231 ILE A O 1
ATOM 1898 N N . GLU A 1 232 ? -19.6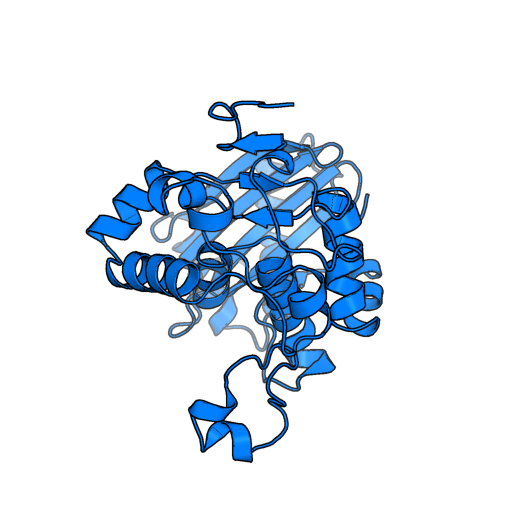60 -0.860 -0.852 1.00 94.81 232 GLU A N 1
ATOM 1899 C CA . GLU A 1 232 ? -20.832 -1.001 0.003 1.00 94.81 232 GLU A CA 1
ATOM 1900 C C . GLU A 1 232 ? -20.439 -1.760 1.273 1.00 94.81 232 GLU A C 1
ATOM 1902 O O . GLU A 1 232 ? -20.041 -2.924 1.237 1.00 94.81 232 GLU A O 1
ATOM 1907 N N . TYR A 1 233 ? -20.526 -1.090 2.420 1.00 96.19 233 TYR A N 1
ATOM 1908 C CA . TYR A 1 233 ? -20.269 -1.710 3.720 1.00 96.19 233 TYR A CA 1
ATOM 1909 C C . TYR A 1 233 ? -21.590 -2.160 4.345 1.00 96.19 233 TYR A C 1
ATOM 1911 O O . TYR A 1 233 ? -22.579 -1.429 4.240 1.00 96.19 233 TYR A O 1
ATOM 1919 N N . PRO A 1 234 ? -21.621 -3.303 5.051 1.00 96.19 234 PRO A N 1
ATOM 1920 C CA . PRO A 1 234 ? -22.815 -3.707 5.777 1.00 96.19 234 PRO A CA 1
ATOM 1921 C C . PRO A 1 234 ? -23.153 -2.701 6.885 1.00 96.19 234 PRO A C 1
ATOM 1923 O O . PRO A 1 234 ? -22.272 -2.036 7.447 1.00 96.19 234 PRO A O 1
ATOM 1926 N N . GLU A 1 235 ? -24.442 -2.613 7.215 1.00 94.94 235 GLU A N 1
ATOM 1927 C CA . GLU A 1 235 ? -24.922 -1.790 8.326 1.00 94.94 235 GLU A CA 1
ATOM 1928 C C . GLU A 1 235 ? -24.220 -2.170 9.639 1.00 94.94 235 GLU A C 1
ATOM 1930 O O . GLU A 1 235 ? -23.955 -3.342 9.910 1.00 94.94 235 GLU A O 1
ATOM 1935 N N . GLY A 1 236 ? -23.910 -1.167 10.459 1.00 92.44 236 GLY A N 1
ATOM 1936 C CA . GLY A 1 236 ? -23.244 -1.361 11.742 1.00 92.44 236 GLY A CA 1
ATOM 1937 C C . GLY A 1 236 ? -22.604 -0.082 12.270 1.00 92.44 236 GLY A C 1
ATOM 1938 O O . GLY A 1 236 ? -22.491 0.914 11.550 1.00 92.44 236 GLY A O 1
ATOM 1939 N N . GLU A 1 237 ? -22.179 -0.134 13.532 1.00 93.44 237 GLU A N 1
ATOM 1940 C CA . GLU A 1 237 ? -21.409 0.935 14.172 1.00 93.44 237 GLU A CA 1
ATOM 1941 C C . GLU A 1 237 ? -20.110 1.194 13.398 1.00 93.44 237 GLU A C 1
ATOM 1943 O O . GLU A 1 237 ? -19.445 0.263 12.939 1.00 93.44 237 GLU A O 1
ATOM 1948 N N . ARG A 1 238 ? -19.754 2.472 13.263 1.00 95.94 238 ARG A N 1
ATOM 1949 C CA . ARG A 1 238 ? -18.486 2.923 12.682 1.00 95.94 238 ARG A CA 1
ATOM 1950 C C . ARG A 1 238 ? -17.611 3.525 13.767 1.00 95.94 238 ARG A C 1
ATOM 1952 O O . ARG A 1 238 ? -18.089 3.892 14.833 1.00 95.94 238 ARG A O 1
ATOM 1959 N N . ILE A 1 239 ? -16.324 3.631 13.474 1.00 96.44 239 ILE A N 1
ATOM 1960 C CA . ILE A 1 239 ? -15.330 4.152 14.405 1.00 96.44 239 ILE A CA 1
ATOM 1961 C C . ILE A 1 239 ? -15.138 5.639 14.136 1.00 96.44 239 ILE A C 1
ATOM 1963 O O . ILE A 1 239 ? -14.637 6.021 13.073 1.00 96.44 239 ILE A O 1
ATOM 1967 N N . TYR A 1 240 ? -15.501 6.472 15.107 1.00 97.06 240 TYR A N 1
ATOM 1968 C CA . TYR A 1 240 ? -15.253 7.909 15.065 1.00 97.06 240 TYR A CA 1
ATOM 1969 C C . TYR A 1 240 ? -14.114 8.291 16.014 1.00 97.06 240 TYR A C 1
ATOM 1971 O O . TYR A 1 240 ? -13.879 7.645 17.035 1.00 97.06 240 TYR A O 1
ATOM 1979 N N . ALA A 1 241 ? -13.397 9.374 15.697 1.00 96.06 241 ALA A N 1
ATOM 1980 C CA . ALA A 1 241 ? -12.320 9.873 16.559 1.00 96.06 241 ALA A CA 1
ATOM 1981 C C . ALA A 1 241 ? -12.832 10.219 17.975 1.00 96.06 241 ALA A C 1
ATOM 1983 O O . ALA A 1 241 ? -12.166 9.939 18.971 1.00 96.06 241 ALA A O 1
ATOM 1984 N N . GLU A 1 242 ? -14.061 10.738 18.065 1.00 96.31 242 GLU A N 1
ATOM 1985 C CA . GLU A 1 242 ? -14.720 11.061 19.333 1.00 96.31 242 GLU A CA 1
ATOM 1986 C C . GLU A 1 242 ? -14.998 9.835 20.214 1.00 96.31 242 GLU A C 1
ATOM 1988 O O . GLU A 1 242 ? -14.871 9.938 21.434 1.00 96.31 242 GLU A O 1
ATOM 1993 N N . ASP A 1 243 ? -15.277 8.665 19.628 1.00 95.44 243 ASP A N 1
ATOM 1994 C CA . ASP A 1 243 ? -15.479 7.417 20.382 1.00 95.44 243 ASP A CA 1
ATOM 1995 C C . ASP A 1 243 ? -14.192 6.958 21.079 1.00 95.44 243 ASP A C 1
ATOM 1997 O O . ASP A 1 243 ? -14.226 6.323 22.132 1.00 95.44 243 ASP A O 1
ATOM 2001 N N . LEU A 1 244 ? -13.044 7.323 20.506 1.00 96.50 244 LEU A N 1
ATOM 2002 C CA . LEU A 1 244 ? -11.716 7.072 21.059 1.00 96.50 244 LEU A CA 1
ATOM 2003 C C . LEU A 1 244 ? -11.262 8.172 22.028 1.00 96.50 244 LEU A C 1
ATOM 2005 O O . LEU A 1 244 ? -10.209 8.041 22.650 1.00 96.50 244 LEU A O 1
ATOM 2009 N N . GLY A 1 245 ? -12.041 9.249 22.180 1.00 96.69 245 GLY A N 1
ATOM 2010 C CA . GLY A 1 245 ? -11.646 10.421 22.959 1.00 96.69 245 GLY A CA 1
ATOM 2011 C C . GLY A 1 245 ? -10.454 11.170 22.356 1.00 96.69 245 GLY A C 1
ATOM 2012 O O . GLY A 1 245 ? -9.698 11.799 23.097 1.00 96.69 245 GLY A O 1
ATOM 2013 N N . LEU A 1 246 ? -10.270 11.082 21.035 1.00 96.56 246 LEU A N 1
ATOM 2014 C CA . LEU A 1 246 ? -9.171 11.694 20.292 1.00 96.56 246 LEU A CA 1
ATOM 2015 C C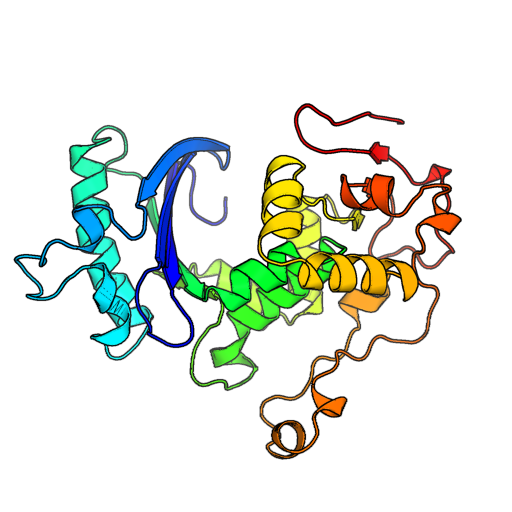 . LEU A 1 246 ? -9.695 12.724 19.288 1.00 96.56 246 LEU A C 1
ATOM 2017 O O . LEU A 1 246 ? -10.821 12.649 18.794 1.00 96.56 246 LEU A O 1
ATOM 2021 N N . SER A 1 247 ? -8.845 13.683 18.941 1.00 95.81 247 SER A N 1
ATOM 2022 C CA . SER A 1 247 ? -9.049 14.514 17.755 1.00 95.81 247 SER A CA 1
ATOM 2023 C C . SER A 1 247 ? -8.692 13.751 16.472 1.00 95.81 247 SER A C 1
ATOM 2025 O O . SER A 1 247 ? -7.916 12.795 16.491 1.00 95.81 247 SER A O 1
ATOM 2027 N N . ILE A 1 248 ? -9.207 14.207 15.323 1.00 93.19 248 ILE A N 1
ATOM 2028 C CA . ILE A 1 248 ? -8.805 13.669 14.010 1.00 93.19 248 ILE A CA 1
ATOM 2029 C C . ILE A 1 248 ? -7.283 13.794 13.828 1.00 93.19 248 ILE A C 1
ATOM 2031 O O . ILE A 1 248 ? -6.641 12.834 13.410 1.00 93.19 248 ILE A O 1
ATOM 2035 N N . ASP A 1 249 ? -6.700 14.928 14.231 1.00 90.44 249 ASP A N 1
ATOM 2036 C CA . ASP A 1 249 ? -5.254 15.188 14.176 1.00 90.44 249 ASP A CA 1
ATOM 2037 C C . ASP A 1 249 ? -4.417 14.210 15.016 1.00 90.44 249 ASP A C 1
ATOM 2039 O O . ASP A 1 249 ? -3.251 13.953 14.709 1.00 90.44 249 ASP A O 1
ATOM 2043 N N . GLU A 1 250 ? -4.976 13.667 16.097 1.00 93.00 250 GLU A N 1
ATOM 2044 C CA . GLU A 1 250 ? -4.331 12.605 16.870 1.00 93.00 250 GLU A CA 1
ATOM 2045 C C . GLU A 1 250 ? -4.477 11.251 16.182 1.00 93.00 250 GLU A C 1
ATOM 2047 O O . GLU A 1 250 ? -3.505 10.497 16.128 1.00 93.00 250 GLU A O 1
ATOM 2052 N N . CYS A 1 251 ? -5.641 10.960 15.599 1.00 94.12 251 CYS A N 1
ATOM 2053 C CA . CYS A 1 251 ? -5.863 9.706 14.888 1.00 94.12 251 CYS A CA 1
ATOM 2054 C C . CYS A 1 251 ? -4.978 9.560 13.641 1.00 94.12 251 CYS A C 1
ATOM 2056 O O . CYS A 1 251 ? -4.408 8.491 13.421 1.00 94.12 251 CYS A O 1
ATOM 2058 N N . VAL A 1 252 ? -4.777 10.633 12.866 1.00 91.31 252 VAL A N 1
ATOM 2059 C CA . VAL A 1 252 ? -3.904 10.625 11.670 1.00 91.31 252 VAL A CA 1
ATOM 2060 C C . VAL A 1 252 ? -2.419 10.441 11.992 1.00 91.31 252 VAL A C 1
ATOM 2062 O O . VAL A 1 252 ? -1.620 10.249 11.081 1.00 91.31 252 VAL A O 1
ATOM 2065 N N . LYS A 1 253 ? -2.016 10.471 13.269 1.00 91.56 253 LYS A N 1
ATOM 2066 C CA . LYS A 1 253 ? -0.654 10.091 13.694 1.00 91.56 253 LYS A CA 1
ATOM 2067 C C . LYS A 1 253 ? -0.489 8.578 13.848 1.00 91.56 253 LYS A C 1
ATOM 2069 O O . LYS A 1 253 ? 0.625 8.107 14.070 1.00 91.56 253 LYS A O 1
ATOM 2074 N N . GLY A 1 254 ? -1.579 7.827 13.717 1.00 94.69 254 GLY A N 1
ATOM 2075 C CA . GLY A 1 254 ? -1.640 6.385 13.872 1.00 94.69 254 GLY A CA 1
ATOM 2076 C C . GLY A 1 254 ? -2.153 5.981 15.251 1.00 94.69 254 GLY A C 1
ATOM 2077 O O . GLY A 1 254 ? -1.691 6.495 16.272 1.00 94.69 254 GLY A O 1
ATOM 2078 N N . VAL A 1 255 ? -3.094 5.037 15.285 1.00 97.25 255 VAL A N 1
ATOM 2079 C CA . VAL A 1 255 ? -3.670 4.503 16.531 1.00 97.25 255 VAL A CA 1
ATOM 2080 C C . VAL A 1 255 ? -3.772 2.992 16.423 1.00 97.25 255 VAL A C 1
ATOM 2082 O O . VAL A 1 255 ? -4.430 2.470 15.525 1.00 97.25 255 VAL A O 1
ATOM 2085 N N . TYR A 1 256 ? -3.118 2.288 17.340 1.00 97.75 256 TYR A N 1
ATOM 2086 C CA . TYR A 1 256 ? -3.163 0.833 17.423 1.00 97.75 256 TYR A CA 1
ATOM 2087 C C . TYR A 1 256 ? -4.164 0.406 18.495 1.00 97.75 256 TYR A C 1
ATOM 2089 O O . TYR A 1 256 ? -4.069 0.835 19.650 1.00 97.75 256 TYR A O 1
ATOM 2097 N N . LEU A 1 257 ? -5.137 -0.409 18.094 1.00 97.69 257 LEU A N 1
ATOM 2098 C CA . LEU A 1 257 ? -6.332 -0.728 18.866 1.00 97.69 257 LEU A CA 1
ATOM 2099 C C . LEU A 1 257 ? -6.427 -2.240 19.073 1.00 97.69 257 LEU A C 1
ATOM 2101 O O . LEU A 1 257 ? -6.335 -3.006 18.119 1.00 97.69 257 LEU A O 1
ATOM 2105 N N . GLU A 1 258 ? -6.677 -2.667 20.306 1.00 97.19 258 GLU A N 1
ATOM 2106 C CA . GLU A 1 258 ? -7.049 -4.044 20.650 1.00 97.19 258 GLU A CA 1
ATOM 2107 C C . GLU A 1 258 ? -8.521 -4.289 20.270 1.00 97.19 258 GLU A C 1
ATOM 2109 O O . GLU A 1 258 ? -9.408 -4.364 21.124 1.00 97.19 258 GLU A O 1
ATOM 2114 N N . PHE A 1 259 ? -8.765 -4.295 18.959 1.00 96.81 259 PHE A N 1
ATOM 2115 C CA . PHE A 1 259 ? -10.068 -4.403 18.308 1.00 96.81 259 PHE A CA 1
ATOM 2116 C C . PHE A 1 259 ? -9.871 -5.073 16.942 1.00 96.81 259 PHE A C 1
ATOM 2118 O O . PHE A 1 259 ? -9.032 -4.627 16.161 1.00 96.81 259 PHE A O 1
ATOM 2125 N N . GLY A 1 260 ? -10.589 -6.145 16.640 1.00 96.25 260 GLY A N 1
ATOM 2126 C CA . GLY A 1 260 ? -10.341 -7.025 15.503 1.00 96.25 260 GLY A CA 1
ATOM 2127 C C . GLY A 1 260 ? -11.613 -7.523 14.823 1.00 96.25 260 GLY A C 1
ATOM 2128 O O . GLY A 1 260 ? -12.686 -6.942 14.934 1.00 96.25 260 GLY A O 1
ATOM 2129 N N . GLU A 1 261 ? -11.472 -8.598 14.046 1.00 95.75 261 GLU A N 1
ATOM 2130 C CA . GLU A 1 261 ? -12.539 -9.145 13.192 1.00 95.75 261 GLU A CA 1
ATOM 2131 C C . GLU A 1 261 ? -13.705 -9.809 13.943 1.00 95.75 261 GLU A C 1
ATOM 2133 O O . GLU A 1 261 ? -14.741 -10.066 13.333 1.00 95.75 261 GLU A O 1
ATOM 2138 N N . GLU A 1 262 ? -13.535 -10.100 15.234 1.00 94.50 262 GLU A N 1
ATOM 2139 C CA . GLU A 1 262 ? -14.544 -10.751 16.082 1.00 94.50 262 GLU A CA 1
ATOM 2140 C C . GLU A 1 262 ? -15.321 -9.750 16.954 1.00 94.50 262 GLU A C 1
ATOM 2142 O O . GLU A 1 262 ? -16.379 -10.097 17.484 1.00 94.50 262 GLU A O 1
ATOM 2147 N N . ASP A 1 263 ? -14.823 -8.518 17.088 1.00 94.50 263 ASP A N 1
ATOM 2148 C CA . ASP A 1 263 ? -15.445 -7.489 17.916 1.00 94.50 263 ASP A CA 1
ATOM 2149 C C . ASP A 1 263 ? -16.642 -6.863 17.181 1.00 94.50 263 ASP A C 1
ATOM 2151 O O . ASP A 1 263 ? -16.593 -6.544 15.988 1.00 94.50 263 ASP A O 1
ATOM 2155 N N . THR A 1 264 ? -17.749 -6.708 17.905 1.00 91.38 264 THR A N 1
ATOM 2156 C CA . THR A 1 264 ? -19.027 -6.179 17.374 1.00 91.38 264 THR A CA 1
ATOM 2157 C C . THR A 1 264 ? -19.603 -5.064 18.236 1.00 91.38 264 THR A C 1
ATOM 2159 O O . THR A 1 264 ? -20.560 -4.392 17.852 1.00 91.38 264 THR A O 1
ATOM 2162 N N . GLU A 1 265 ? -19.029 -4.867 19.415 1.00 92.56 265 GLU A N 1
ATOM 2163 C CA . GLU A 1 265 ? -19.351 -3.792 20.322 1.00 92.56 265 GLU A CA 1
ATOM 2164 C C . GLU A 1 265 ? -18.806 -2.448 19.834 1.00 92.56 265 GLU A C 1
ATOM 2166 O O . GLU A 1 265 ? -17.874 -2.360 19.032 1.00 92.56 265 GLU A O 1
ATOM 2171 N N . LYS A 1 266 ? -19.383 -1.376 20.377 1.00 93.56 266 LYS A N 1
ATOM 2172 C CA . LYS A 1 266 ? -18.885 -0.027 20.147 1.00 93.56 266 LYS A CA 1
ATOM 2173 C C . LYS A 1 266 ? -17.474 0.113 20.719 1.00 93.56 266 LYS A C 1
ATOM 2175 O O . LYS A 1 266 ? -17.236 -0.225 21.878 1.00 93.56 266 LYS A O 1
ATOM 2180 N N . ILE A 1 267 ? -16.565 0.651 19.912 1.00 94.94 267 ILE A N 1
ATOM 2181 C CA . ILE A 1 267 ? -15.192 0.905 20.336 1.00 94.94 267 ILE A CA 1
ATOM 2182 C C . ILE A 1 267 ? -15.139 2.012 21.391 1.00 94.94 267 ILE A C 1
ATOM 2184 O O . ILE A 1 267 ? -15.898 2.980 21.350 1.00 94.94 267 ILE A O 1
ATOM 2188 N N . THR A 1 268 ? -14.225 1.862 22.340 1.00 96.00 268 THR A N 1
ATOM 2189 C CA . THR A 1 268 ? -14.053 2.767 23.476 1.00 96.00 268 THR A CA 1
ATOM 2190 C C . THR A 1 268 ? -12.568 3.072 23.704 1.00 96.00 268 THR A C 1
ATOM 2192 O O . THR A 1 268 ? -11.703 2.312 23.250 1.00 96.00 268 THR A O 1
ATOM 2195 N N . PRO A 1 269 ? -12.222 4.159 24.424 1.00 97.44 269 PRO A N 1
ATOM 2196 C CA . PRO A 1 269 ? -10.828 4.581 24.593 1.00 97.44 269 PRO A CA 1
ATOM 2197 C C . PRO A 1 269 ? -9.939 3.549 25.304 1.00 97.44 269 PRO A C 1
ATOM 2199 O O . PRO A 1 269 ? -8.725 3.535 25.108 1.00 97.44 269 PRO A O 1
ATOM 2202 N N . ASP A 1 270 ? -10.514 2.653 26.111 1.00 96.81 270 ASP A N 1
ATOM 2203 C CA . ASP A 1 270 ? -9.772 1.580 26.777 1.00 96.81 270 ASP A CA 1
ATOM 2204 C C . ASP A 1 270 ? -9.266 0.506 25.809 1.00 96.81 270 ASP A C 1
ATOM 2206 O O . ASP A 1 270 ? -8.425 -0.292 26.206 1.00 96.81 270 ASP A O 1
ATOM 2210 N N . ARG A 1 271 ? -9.699 0.487 24.543 1.00 97.00 271 ARG A N 1
ATOM 2211 C CA . ARG A 1 271 ? -9.133 -0.398 23.511 1.00 97.00 271 ARG A CA 1
ATOM 2212 C C . ARG A 1 271 ? -7.832 0.139 22.904 1.00 97.00 271 ARG A C 1
ATOM 2214 O O . ARG A 1 271 ? -7.171 -0.586 22.165 1.00 97.00 271 ARG A O 1
ATOM 2221 N N . ILE A 1 272 ? -7.421 1.372 23.213 1.00 98.00 272 ILE A N 1
ATOM 2222 C CA . ILE A 1 272 ? -6.188 1.959 22.671 1.00 98.00 272 ILE A CA 1
ATOM 2223 C C . ILE A 1 272 ? -4.963 1.338 23.346 1.00 98.00 272 ILE A C 1
ATOM 2225 O O . ILE A 1 272 ? -4.776 1.441 24.558 1.00 98.00 272 ILE A O 1
ATOM 2229 N N . VAL A 1 273 ? -4.098 0.725 22.538 1.00 97.88 273 VAL A N 1
ATOM 2230 C CA . VAL A 1 273 ? -2.814 0.161 22.975 1.00 97.88 273 VAL A CA 1
ATOM 2231 C C . VAL A 1 273 ? -1.704 1.198 22.823 1.00 97.88 273 VAL A C 1
ATOM 2233 O O . VAL A 1 273 ? -0.912 1.403 23.743 1.00 97.88 273 VAL A O 1
ATOM 2236 N N . SER A 1 274 ? -1.650 1.892 21.682 1.00 97.31 274 SER A N 1
ATOM 2237 C CA . SER A 1 274 ? -0.659 2.944 21.441 1.00 97.31 274 SER A CA 1
ATOM 2238 C C . SER A 1 274 ? -1.128 3.994 20.441 1.00 97.31 274 SER A C 1
ATOM 2240 O O . SER A 1 274 ? -1.957 3.721 19.573 1.00 97.31 274 SER A O 1
ATOM 2242 N N . ILE A 1 275 ? -0.535 5.184 20.533 1.00 96.69 275 ILE A N 1
ATOM 2243 C CA . ILE A 1 275 ? -0.721 6.298 19.593 1.00 96.69 275 ILE A CA 1
ATOM 2244 C C . ILE A 1 275 ? 0.639 6.669 18.997 1.00 96.69 275 ILE A C 1
ATOM 2246 O O . ILE A 1 275 ? 1.650 6.636 19.703 1.00 96.69 275 ILE A O 1
ATOM 2250 N N . GLY A 1 276 ? 0.670 7.053 17.724 1.00 93.06 276 GLY A N 1
ATOM 2251 C CA . GLY A 1 276 ? 1.896 7.357 16.993 1.00 93.06 276 GLY A CA 1
ATOM 2252 C C . GLY A 1 276 ? 2.522 6.120 16.351 1.00 93.06 276 GLY A C 1
ATOM 2253 O O . GLY A 1 276 ? 2.087 4.988 16.569 1.00 93.06 276 GLY A O 1
ATOM 2254 N N . VAL A 1 277 ? 3.584 6.343 15.574 1.00 90.06 277 VAL A N 1
ATOM 2255 C CA . VAL A 1 277 ? 4.327 5.278 14.888 1.00 90.06 277 VAL A CA 1
ATOM 2256 C C . VAL A 1 277 ? 5.835 5.395 15.034 1.00 90.06 277 VAL A C 1
ATOM 2258 O O . VAL A 1 277 ? 6.400 6.470 15.253 1.00 90.06 277 VAL A O 1
ATOM 2261 N N . GLY A 1 278 ? 6.512 4.252 14.909 1.00 87.81 278 GLY A N 1
ATOM 2262 C CA . GLY A 1 278 ? 7.966 4.163 14.967 1.00 87.81 278 GLY A CA 1
ATOM 2263 C C . GLY A 1 278 ? 8.517 4.774 16.256 1.00 87.81 278 GLY A C 1
ATOM 2264 O O . GLY A 1 278 ? 8.115 4.405 17.359 1.00 87.81 278 GLY A O 1
ATOM 2265 N N . ARG A 1 279 ? 9.431 5.741 16.121 1.00 88.12 279 ARG A N 1
ATOM 2266 C CA . ARG A 1 279 ? 10.064 6.427 17.264 1.00 88.12 279 ARG A CA 1
ATOM 2267 C C . ARG A 1 279 ? 9.126 7.370 18.023 1.00 88.12 279 ARG A C 1
ATOM 2269 O O . ARG A 1 279 ? 9.473 7.781 19.123 1.00 88.12 279 ARG A O 1
ATOM 2276 N N . GLN A 1 280 ? 7.981 7.723 17.441 1.00 90.19 280 GLN A N 1
ATOM 2277 C CA . GLN A 1 280 ? 6.983 8.605 18.050 1.00 90.19 280 GLN A CA 1
ATOM 2278 C C . GLN A 1 280 ? 5.880 7.820 18.784 1.00 90.19 280 GLN A C 1
ATOM 2280 O O . GLN A 1 280 ? 4.957 8.425 19.324 1.00 90.19 280 GLN A O 1
ATOM 2285 N N . THR A 1 281 ? 5.970 6.486 18.817 1.00 94.62 281 THR A N 1
ATOM 2286 C CA . THR A 1 281 ? 4.973 5.626 19.465 1.00 94.62 281 THR A CA 1
ATOM 2287 C C . THR A 1 281 ? 4.932 5.866 20.973 1.00 94.62 281 THR A C 1
ATOM 2289 O O . THR A 1 281 ? 5.945 5.744 21.667 1.00 94.62 281 THR A O 1
ATOM 2292 N N . LYS A 1 282 ? 3.738 6.140 21.496 1.00 95.69 282 LYS A N 1
ATOM 2293 C CA . LYS A 1 282 ? 3.429 6.210 22.923 1.00 95.69 282 LYS A CA 1
ATOM 2294 C C . LYS A 1 282 ? 2.519 5.043 23.297 1.00 95.69 282 LYS A C 1
ATOM 2296 O O . LYS A 1 282 ? 1.351 5.023 22.913 1.00 95.69 282 LYS A O 1
ATOM 2301 N N . PHE A 1 283 ? 3.054 4.098 24.064 1.00 96.56 283 PHE A N 1
ATOM 2302 C CA . PHE A 1 283 ? 2.289 2.984 24.623 1.00 96.56 283 PHE A CA 1
ATOM 2303 C C . PHE A 1 283 ? 1.421 3.463 25.789 1.00 96.56 283 PHE A C 1
ATOM 2305 O O . PHE A 1 283 ? 1.890 4.199 26.662 1.00 96.56 283 PHE A O 1
ATOM 2312 N N . LEU A 1 284 ? 0.150 3.073 25.769 1.00 95.00 284 LEU A N 1
ATOM 2313 C CA . LEU A 1 284 ? -0.825 3.319 26.834 1.00 95.00 284 LEU A CA 1
ATOM 2314 C C . LEU A 1 284 ? -1.119 2.043 27.635 1.00 95.00 284 LEU A C 1
ATOM 2316 O O . LEU A 1 284 ? -1.543 2.141 28.787 1.00 95.00 284 LEU A O 1
ATOM 2320 N N . LYS A 1 285 ? -0.856 0.878 27.035 1.00 91.38 285 LYS A N 1
ATOM 2321 C CA . LYS A 1 285 ? -0.885 -0.448 27.650 1.00 91.38 285 LYS A CA 1
ATOM 2322 C C . LYS A 1 285 ? 0.434 -1.174 27.418 1.00 91.38 285 LYS A C 1
ATOM 2324 O O . LYS A 1 285 ? 1.039 -0.949 26.344 1.00 91.38 285 LYS A O 1
#

Secondary structure (DSSP, 8-state):
--S-SEEEEEEEEE-TTT--EEEEEEEEEETTEEEEEEEE-TT-HHHHSBPTTTSSBGGGHHHHSSSHHHHHHHHHHHHHHHHHHH-GGGTTSEE-EEEEEHHHHHHHHH-SBHHHHHHHHHHHHHTTTTS--SS-SEEEESPPHHHHHHHHT-HHHHHHHHHHHHTTT-EEEPP--HHHHHHHHHH-HHHHHHHHHHHHH-BPPHHHHHTPBPP-TTSTTGGG-GGGGS-BPPSS--B-GGGGT--HHHHTT-EEES--TT--SPP-GGGEEEES-GGG-EE--

Sequence (285 aa):
MIYGTSVDLPFVVVDDTTQNVLFVLSVHLEEGIPVDWWLVKRDDDLLERRHQKYGYKLKEMVKRCKSITDSGEKFLHIFRDIRNERTPQWNQSRFHLAFIWASGVLNLLMESSNYEALGQMYDGLAAKLIHGLGDYVFAFHPFPAMMDNFVYAGRPKFISKMAGLSTGKNLFLQPVEEQAMDIVRETLPYTLEYIENNYKKGIPTPIQSLNAEVPNWKDKNVWKDDSKFEIEYPEGERIYAEDLGLSIDECVKGVYLEFGEEDTEKITPDRIVSIGVGRQTKFLK

pLDDT: mean 91.93, std 5.26, range [57.19, 98.0]

Solvent-accessible surface area (backbone atoms only — not comparable to full-atom values): 15306 Å² total; per-residue (Å²): 106,91,75,42,52,41,31,37,43,37,37,41,30,25,35,82,86,76,34,29,48,47,35,35,46,33,38,33,25,51,75,74,41,79,78,48,71,51,76,44,51,68,86,32,64,76,33,67,40,62,37,86,92,76,71,45,28,56,24,45,36,51,61,75,36,94,38,69,67,61,26,35,61,55,50,50,56,52,51,50,52,51,39,46,72,77,44,52,92,53,64,83,39,39,74,38,34,35,42,33,30,44,65,53,54,54,52,51,65,58,31,65,28,52,55,53,30,39,42,51,51,43,49,22,54,28,21,32,82,74,41,64,42,98,54,57,41,38,43,56,34,73,66,54,74,70,54,54,59,37,59,75,60,34,64,40,55,32,29,52,52,51,32,42,74,74,50,71,38,35,41,32,34,38,48,51,56,70,73,55,46,54,52,34,58,74,75,40,50,67,57,55,54,51,45,52,49,43,49,73,72,30,40,75,38,49,45,31,55,46,61,40,45,69,53,62,71,72,44,74,67,38,84,75,36,79,82,45,68,53,70,47,61,58,91,73,81,57,50,38,41,67,49,50,74,41,52,64,79,54,43,38,37,9,34,37,28,78,45,30,67,86,61,82,73,86,73,46,50,87,36,48,36,30,39,37,53,82,95,63,48,45,72,73,103

Foldseek 3Di:
DQQDQWEKEKEFEAEPPLRFGQKIKIFIHGRNHTDDIDIGGNPHCQQQDQDPVPRHGLRCLRVVDPHPQRSLVVVQVVVLVVCCVPPVVCNVGGYKYKYAYPVLVLVLLLAFKLLQSLLSVLCQQCVCPPLVHPHGNIDMVVDRPVVVVLSVVDSLSSSQVVCCVPVVQWMKGEANDPVNVVVCVVPPVVSVVSSVVCLVVAADAQQQSSPKDAQNNVDPVCVVDVVSRDIHTDDADGHHCVQLVHDSVQSNQMWTFLGGNPDRDRDHVVRTQWTHDDPPIDGPD

Mean predicted aligned error: 4.67 Å

Radius of gyration: 20.13 Å; Cα contacts (8 Å, |Δi|>4): 486; chains: 1; bounding box: 53×41×55 Å

Nearest PDB structures (foldseek):
  4obm-assembly1_A  TM=3.656E-01  e=1.416E-02  [Eubacterium] siraeum DSM 15702
  5eou-assembly1_A  TM=3.440E-01  e=2.196E-02  Pseudomonas aeruginosa PAO1
  3h1q-assembly1_A  TM=4.067E-01  e=5.377E-01  Carboxydothermus hydrogenoformans Z-2901
  3h1q-assembly2_B  TM=3.981E-01  e=4.743E-01  Carboxydothermus hydrogenoformans Z-2901
  6jnk-assembly2_C  TM=5.922E-01  e=1.885E+00  Azospirillum brasilense